Protein 1H1O (pdb70)

Nearest PDB structures (foldseek):
  1h1o-assembly1_A  TM=1.006E+00  e=1.250E-35  Acidithiobacillus ferrooxidans
  1h1o-assembly2_B  TM=9.946E-01  e=4.362E-30  Acidithiobacillus ferrooxidans
  8u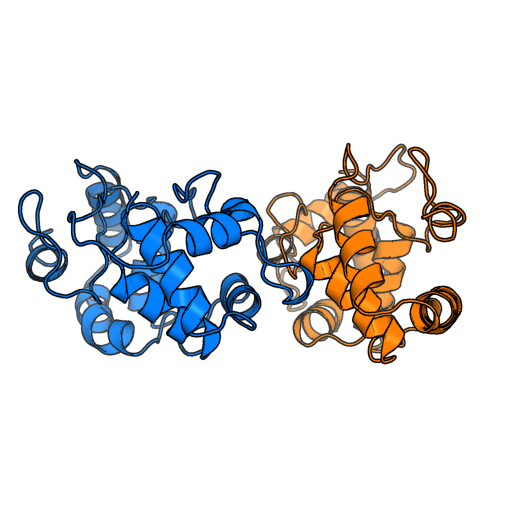f3-assembly2_B  TM=8.847E-01  e=2.825E-13  Neisseria gonorrhoeae F62
  5lo9-assembly1_B  TM=8.797E-01  e=3.489E-11  Marichromatium purpuratum 984
  5lo9-assembly1_A  TM=8.827E-01  e=5.648E-11  Marichromatium purpuratum 984

Sequence (342 aa):
VSSDCMVCHGMTGRDTLYPIVPRLAGQHKSYMEAQLKAYKDHSRADQNGEIYMWPVAQALDSAKITALADYFNAQKPPMQSSGIKHAGAKEGKAIFNQGVTNEQIPACMECHGSDGQGAGPFPRLAGQRYGYIIQQLTYFHNGTRVNTLMNQIAKNITVAQMKDVAAYLSSLSSDCMVCHGMTGDTLYPIVPRLAGQHKSYMEAQLKAYKDHSRADQNGEIYMWPVAQALDSAKITALADYFNAQKPPMQSSGIKHAGAKEGKAIFNQGVTNEQIPACMECHGSDGQGAGPFPRLAGQRYGYIIQQLTYFHNGTRVNTLMNQIAKNITVAQMKDVAAYLSSL

Radius of gyration: 21.59 Å; Cα contacts (8 Å, |Δi|>4): 660; chains: 2; bounding box: 52×45×60 Å

InterPro domains:
  IPR009056 Cytochrome c-like domain [PF00034] (62-129)
  IPR009056 Cytochrome c-like domain [PF00034] (147-230)
  IPR009056 Cytochrome c-like domain [PS51007] (44-134)
  IPR009056 Cytochrome c-like domain [PS51007] (145-230)
  IPR024167 Cytochrome c4-like [PIRSF000005] (28-230)
  IPR036909 Cytochrome c-like domain superfamily [G3DSA:1.10.760.10] (48-133)
  IPR036909 Cytochrome c-like domain superfamily [G3DSA:1.10.760.10] (147-230)
  IPR036909 Cytochrome c-like domain superfamily [SSF46626] (61-137)
  IPR036909 Cytochrome c-like domain superfamily [SSF46626] (144-230)
  IPR050597 Cytochrome c Oxidase Subunit [PTHR33751] (59-230)

Solvent-accessible surface area: 16557 Å² total; per-residue (Å²): 147,30,88,85,17,24,93,45,33,1,100,99,74,100,53,9,81,107,69,54,14,23,22,26,12,11,6,42,100,48,26,10,48,50,25,20,95,17,20,70,98,80,67,11,45,1,118,23,2,82,95,118,28,44,83,49,0,110,88,18,74,77,58,99,2,64,49,22,0,72,96,5,32,62,26,144,75,38,4,107,39,64,55,105,196,55,94,21,40,178,100,0,108,44,12,0,47,122,9,39,13,85,65,52,2,9,11,28,63,80,43,19,18,76,60,0,74,6,56,27,90,73,21,44,36,4,0,6,24,49,18,22,8,31,46,11,18,47,13,15,83,91,34,67,20,107,58,59,49,35,37,40,34,0,111,56,12,67,95,65,22,4,95,25,8,0,1,13,1,7,60,59,68,79,112,17,23,89,45,29,4,118,130,59,53,8,110,142,51,58,18,21,24,35,17,11,8,18,23,4,26,8,1,28,25,18,68,17,19,79,95,83,71,15,46,1,124,26,1,87,93,121,32,42,79,54,0,123,79,22,77,75,72,92,0,26,60,16,0,57,96,4,36,63,38,160,86,42,3,101,24,88,46,136,160,36,94,15,38,165,86,0,110,31,18,0,45,126,6,16,126,117,53,140,8,56,10,25,61,100,34,20,19,74,55,0,64,8,15,2,42,13,20,36,34,0,0,5,28,34,19,26,7,28,46,12,19,46,12,14,81,82,34,69,19,103,56,110,63,34,39,124,48,0,114,60,8,55,96,58,32,9,88,28,4,0,0,25,2,4,56,56

Structure (mmCIF, N/CA/C/O backbone):
data_1H1O
#
_entry.id   1H1O
#
_cell.length_a   100.049
_cell.length_b   100.049
_cell.length_c   149.668
_cell.angle_alpha   90.00
_cell.angle_beta   90.00
_cell.angle_gamma   120.00
#
_symmetry.space_group_name_H-M   'P 64 2 2'
#
loop_
_entity.id
_entity.type
_entity.pdbx_description
1 polymer 'CYTOCHROME C-552'
2 non-polymer 'PROTOPORPHYRIN IX CONTAINING FE'
3 non-polymer 'SULFATE ION'
4 non-polymer 'ZINC ION'
5 non-polymer GLYCEROL
6 water water
#
loop_
_atom_site.group_PDB
_atom_site.id
_atom_site.type_symbol
_atom_site.label_atom_id
_atom_site.label_alt_id
_atom_site.label_comp_id
_atom_site.label_asym_id
_atom_site.label_entity_id
_atom_site.label_seq_id
_atom_site.pdbx_PDB_ins_code
_atom_site.Cartn_x
_atom_site.Cartn_y
_atom_site.Cartn_z
_atom_site.occupancy
_atom_site.B_iso_or_equiv
_atom_site.auth_seq_id
_atom_site.auth_comp_id
_atom_site.auth_asym_id
_atom_site.auth_atom_id
_atom_site.pdbx_PDB_model_num
ATOM 1 N N . VAL A 1 12 ? 12.911 43.263 -40.026 1.00 73.41 12 VAL A N 1
ATOM 2 C CA . VAL A 1 12 ? 11.439 43.501 -39.961 1.00 73.37 12 VAL A CA 1
ATOM 3 C C . VAL A 1 12 ? 10.883 43.274 -38.556 1.00 72.82 12 VAL A C 1
ATOM 4 O O . VAL A 1 12 ? 10.255 42.251 -38.290 1.00 73.30 12 VAL A O 1
ATOM 8 N N . SER A 1 13 ? 11.110 44.233 -37.663 1.00 71.84 13 SER A N 1
ATOM 9 C CA . SER A 1 13 ? 10.626 44.129 -36.291 1.00 70.73 13 SER A CA 1
ATOM 10 C C . SER A 1 13 ? 9.118 43.909 -36.283 1.00 69.66 13 SER A C 1
ATOM 11 O O . SER A 1 13 ? 8.556 43.484 -35.276 1.00 69.38 13 SER A O 1
ATOM 14 N N . SER A 1 14 ? 8.458 44.211 -37.398 1.00 68.91 14 SER A N 1
ATOM 15 C CA . SER A 1 14 ? 7.015 44.012 -37.486 1.00 67.36 14 SER A CA 1
ATOM 16 C C . SER A 1 14 ? 6.724 42.539 -37.755 1.00 65.26 14 SER A C 1
ATOM 17 O O . SER A 1 14 ? 5.721 42.164 -38.364 1.00 65.67 14 SER A O 1
ATOM 20 N N . ASP A 1 15 ? 7.667 41.723 -37.302 1.00 63.21 15 ASP A N 1
ATOM 21 C CA . ASP A 1 15 ? 7.601 40.273 -37.358 1.00 60.31 15 ASP A CA 1
ATOM 22 C C . ASP A 1 15 ? 7.477 39.967 -35.864 1.00 56.96 15 ASP A C 1
ATOM 23 O O . ASP A 1 15 ? 7.256 38.829 -35.461 1.00 56.55 15 ASP A O 1
ATOM 28 N N . CYS A 1 16 ? 7.617 41.020 -35.059 1.00 52.83 16 CYS A N 1
ATOM 29 C CA . CYS A 1 16 ? 7.564 40.922 -33.602 1.00 51.20 16 CYS A CA 1
ATOM 30 C C . CYS A 1 16 ? 6.520 41.787 -32.948 1.00 49.50 16 CYS A C 1
ATOM 31 O O . CYS A 1 16 ? 5.777 41.347 -32.071 1.00 48.97 16 CYS A O 1
ATOM 34 N N . MET A 1 17 ? 6.520 43.048 -33.357 1.00 49.81 17 MET A N 1
ATOM 35 C CA . MET A 1 17 ? 5.650 44.039 -32.775 1.00 50.32 17 MET A CA 1
ATOM 36 C C . MET A 1 17 ? 4.170 43.773 -32.868 1.00 48.35 17 MET A C 1
ATOM 37 O O . MET A 1 17 ? 3.394 44.375 -32.135 1.00 48.00 17 MET A O 1
ATOM 42 N N . VAL A 1 18 ? 3.757 42.869 -33.745 1.00 48.61 18 VAL A N 1
ATOM 43 C CA . VAL A 1 18 ? 2.335 42.567 -33.805 1.00 47.29 18 VAL A CA 1
ATOM 44 C C . VAL A 1 18 ? 1.970 42.098 -32.400 1.00 46.78 18 VAL A C 1
ATOM 45 O O . VAL A 1 18 ? 0.984 42.535 -31.813 1.00 47.07 18 VAL A O 1
ATOM 49 N N . CYS A 1 19 ? 2.800 41.226 -31.847 1.00 46.35 19 CYS A N 1
ATOM 50 C CA . CYS A 1 19 ? 2.541 40.703 -30.512 1.00 45.67 19 CYS A CA 1
ATOM 51 C C . CYS A 1 19 ? 3.202 41.441 -29.372 1.00 44.63 19 CYS A C 1
ATOM 52 O O . CYS A 1 19 ? 2.552 41.705 -28.359 1.00 44.03 19 CYS A O 1
ATOM 55 N N . HIS A 1 20 ? 4.487 41.758 -29.531 1.00 44.06 20 HIS A N 1
ATOM 56 C CA . HIS A 1 20 ? 5.242 42.441 -28.481 1.00 45.07 20 HIS A CA 1
ATOM 57 C C . HIS A 1 20 ? 4.928 43.911 -28.371 1.00 47.66 20 HIS A C 1
ATOM 58 O O . HIS A 1 20 ? 5.559 44.646 -27.607 1.00 46.66 20 HIS A O 1
ATOM 65 N N . GLY A 1 21 ? 3.937 44.344 -29.133 1.00 49.78 21 GLY A N 1
ATOM 66 C CA . GLY A 1 21 ? 3.551 45.727 -29.058 1.00 53.10 21 GLY A CA 1
ATOM 67 C C . GLY A 1 21 ? 4.586 46.645 -29.647 1.00 56.33 21 GLY A C 1
ATOM 68 O O . GLY A 1 21 ? 5.605 46.218 -30.192 1.00 54.81 21 GLY A O 1
ATOM 69 N N . MET A 1 22 ? 4.316 47.929 -29.494 1.00 60.02 22 MET A N 1
ATOM 70 C CA . MET A 1 22 ? 5.156 48.965 -30.043 1.00 62.65 22 MET A CA 1
ATOM 71 C C . MET A 1 22 ? 5.201 50.125 -29.063 1.00 62.71 22 MET A C 1
ATOM 72 O O . MET A 1 22 ? 4.379 50.205 -28.155 1.00 62.07 22 MET A O 1
ATOM 77 N N . THR A 1 23 ? 6.168 51.014 -29.252 1.00 63.48 23 THR A N 1
ATOM 78 C CA . THR A 1 23 ? 6.342 52.173 -28.385 1.00 63.97 23 THR A CA 1
ATOM 79 C C . THR A 1 23 ? 5.066 52.679 -27.708 1.00 63.50 23 THR A C 1
ATOM 80 O O . THR A 1 23 ? 5.090 53.013 -26.523 1.00 64.46 23 THR A O 1
ATOM 84 N N . GLY A 1 24 ? 3.961 52.734 -28.447 1.00 62.01 24 GLY A N 1
ATOM 85 C CA . GLY A 1 24 ? 2.713 53.209 -27.867 1.00 60.73 24 GLY A CA 1
ATOM 86 C C . GLY A 1 24 ? 1.708 52.124 -27.503 1.00 60.20 24 GLY A C 1
ATOM 87 O O . GLY A 1 24 ? 0.691 52.393 -26.863 1.00 59.89 24 GLY A O 1
ATOM 88 N N . ARG A 1 25 ? 1.980 50.889 -27.905 1.00 59.38 25 ARG A N 1
ATOM 89 C CA . ARG A 1 25 ? 1.070 49.791 -27.599 1.00 58.72 25 ARG A CA 1
ATOM 90 C C . ARG A 1 25 ? 1.766 48.653 -26.848 1.00 55.89 25 ARG A C 1
ATOM 91 O O . ARG A 1 25 ? 2.809 48.163 -27.270 1.00 55.79 25 ARG A O 1
ATOM 99 N N . ASP A 1 26 ? 1.174 48.237 -25.733 1.00 53.30 26 ASP A N 1
ATOM 100 C CA . ASP A 1 26 ? 1.720 47.159 -24.913 1.00 48.34 26 ASP A CA 1
ATOM 101 C C . ASP A 1 26 ? 1.770 45.882 -25.768 1.00 46.84 26 ASP A C 1
ATOM 102 O O . ASP A 1 26 ? 1.527 45.931 -26.977 1.00 47.16 26 ASP A O 1
ATOM 107 N N . THR A 1 27 ? 2.086 44.746 -25.154 1.00 43.02 27 THR A N 1
ATOM 108 C CA . THR A 1 27 ? 2.138 43.481 -25.889 1.00 39.33 27 THR A CA 1
ATOM 109 C C . THR A 1 27 ? 0.688 43.041 -26.070 1.00 39.94 27 THR A C 1
ATOM 110 O O . THR A 1 27 ? -0.179 43.500 -25.342 1.00 40.01 27 THR A O 1
ATOM 114 N N . LEU A 1 28 ? 0.429 42.143 -27.016 1.00 42.17 28 LEU A N 1
ATOM 115 C CA . LEU A 1 28 ? -0.937 41.685 -27.286 1.00 42.22 28 LEU A CA 1
ATOM 116 C C . LEU A 1 28 ? -1.675 41.084 -26.112 1.00 42.16 28 LEU A C 1
ATOM 117 O O . LEU A 1 28 ? -2.880 41.262 -26.002 1.00 42.24 28 LEU A O 1
ATOM 122 N N . TYR A 1 29 ? -0.962 40.361 -25.251 1.00 41.53 29 TYR A N 1
ATOM 123 C CA . TYR A 1 29 ? -1.569 39.736 -24.077 1.00 40.89 29 TYR A CA 1
ATOM 124 C C . TYR A 1 29 ? -0.598 39.668 -22.892 1.00 38.07 29 TYR A C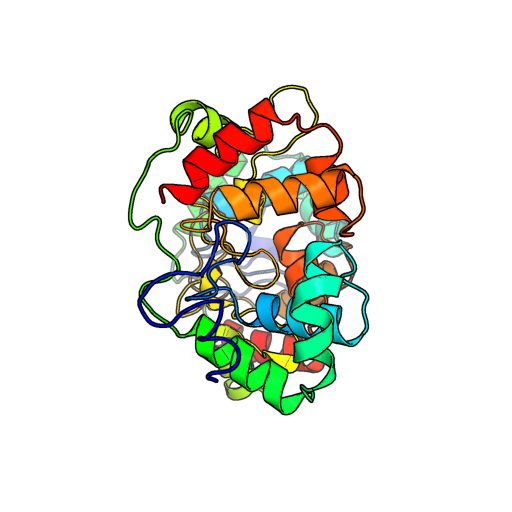 1
ATOM 125 O O . TYR A 1 29 ? 0.609 39.723 -23.062 1.00 36.64 29 TYR A O 1
ATOM 134 N N . PRO A 1 30 ? -1.125 39.552 -21.668 1.00 37.61 30 PRO A N 1
ATOM 135 C CA . PRO A 1 30 ? -0.263 39.471 -20.479 1.00 39.19 30 PRO A CA 1
ATOM 136 C C . PRO A 1 30 ? 0.874 38.435 -20.619 1.00 39.69 30 PRO A C 1
ATOM 137 O O . PRO A 1 30 ? 1.971 38.630 -20.079 1.00 40.35 30 PRO A O 1
ATOM 141 N N . ILE A 1 31 ? 0.624 37.356 -21.358 1.00 37.71 31 ILE A N 1
ATOM 142 C CA . ILE A 1 31 ? 1.632 36.315 -21.544 1.00 37.21 31 ILE A CA 1
ATOM 143 C C . ILE A 1 31 ? 2.708 36.650 -22.566 1.00 35.96 31 ILE A C 1
ATOM 144 O O . ILE A 1 31 ? 3.637 35.873 -22.756 1.00 35.43 31 ILE A O 1
ATOM 149 N N . VAL A 1 32 ? 2.568 37.775 -23.256 1.00 35.55 32 VAL A N 1
ATOM 150 C CA . VAL A 1 32 ? 3.589 38.179 -24.216 1.00 35.35 32 VAL A CA 1
ATOM 151 C C . VAL A 1 32 ? 4.403 39.193 -23.446 1.00 34.62 32 VAL A C 1
ATOM 152 O O . VAL A 1 32 ? 3.914 40.253 -23.079 1.00 32.63 32 VAL A O 1
ATOM 156 N N . PRO A 1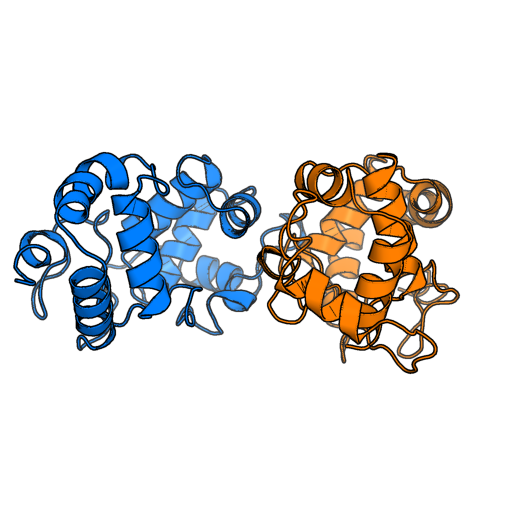 33 ? 5.666 38.872 -23.182 1.00 34.74 33 PRO A N 1
ATOM 157 C CA . PRO A 1 33 ? 6.517 39.787 -22.429 1.00 35.17 33 PRO A CA 1
ATOM 158 C C . PRO A 1 33 ? 6.943 40.998 -23.207 1.00 36.20 33 PRO A C 1
ATOM 159 O O . PRO A 1 33 ? 7.076 40.960 -24.440 1.00 38.19 33 PRO A O 1
ATOM 163 N N . ARG A 1 34 ? 7.145 42.080 -22.469 1.00 37.11 34 ARG A N 1
ATOM 164 C CA . ARG A 1 34 ? 7.633 43.311 -23.048 1.00 36.13 34 ARG A CA 1
ATOM 165 C C . ARG A 1 34 ? 9.099 42.994 -23.309 1.00 36.75 34 ARG A C 1
ATOM 166 O O . ARG A 1 34 ? 9.701 42.195 -22.593 1.00 36.19 34 ARG A O 1
ATOM 174 N N . LEU A 1 35 ? 9.669 43.602 -24.337 1.00 37.72 35 LEU A N 1
ATOM 175 C CA . LEU A 1 35 ? 11.054 43.341 -24.695 1.00 38.06 35 LEU A CA 1
ATOM 176 C C . LEU A 1 35 ? 11.954 44.550 -24.559 1.00 37.47 35 LEU A C 1
ATOM 177 O O . LEU A 1 35 ? 13.177 44.407 -24.483 1.00 37.38 35 LEU A O 1
ATOM 182 N N . ALA A 1 36 ? 11.346 45.733 -24.556 1.00 38.19 36 ALA A N 1
ATOM 183 C CA . ALA A 1 36 ? 12.080 46.986 -24.444 1.00 39.42 36 ALA A CA 1
ATOM 184 C C . ALA A 1 36 ? 13.085 47.006 -23.279 1.00 40.01 36 ALA A C 1
ATOM 185 O O . ALA A 1 36 ? 12.729 46.771 -22.121 1.00 39.71 36 ALA A O 1
ATOM 187 N N . GLY A 1 37 ? 14.343 47.277 -23.598 1.00 40.77 37 GLY A N 1
ATOM 188 C CA . GLY A 1 37 ? 15.350 47.357 -22.559 1.00 42.41 37 GLY A CA 1
ATOM 189 C C . GLY A 1 37 ? 15.853 46.046 -21.995 1.00 43.26 37 GLY A C 1
ATOM 190 O O . GLY A 1 37 ? 16.703 46.049 -21.104 1.00 45.12 37 GLY A O 1
ATOM 191 N N . GLN A 1 38 ? 15.339 44.922 -22.488 1.00 42.52 38 GLN A N 1
ATOM 192 C CA . GLN A 1 38 ? 15.801 43.632 -21.995 1.00 41.36 38 GLN A CA 1
ATOM 193 C C . GLN A 1 38 ? 17.259 43.552 -22.447 1.00 42.84 38 GLN A C 1
ATOM 194 O O . GLN A 1 38 ? 17.613 44.074 -23.507 1.00 42.56 38 GLN A O 1
ATOM 200 N N . HIS A 1 39 ? 18.107 42.915 -21.652 1.00 41.81 39 HIS A N 1
ATOM 201 C CA . HIS A 1 39 ? 19.520 42.827 -22.000 1.00 42.74 39 HIS A CA 1
ATOM 202 C C . HIS A 1 39 ? 19.773 41.992 -23.248 1.00 42.78 39 HIS A C 1
ATOM 203 O O . HIS A 1 39 ? 19.130 40.963 -23.473 1.00 41.73 39 HIS A O 1
ATOM 210 N N . LYS A 1 40 ? 20.710 42.466 -24.063 1.00 42.84 40 LYS A N 1
ATOM 211 C CA . LYS A 1 40 ? 21.066 41.821 -25.317 1.00 43.37 40 LYS A CA 1
ATOM 212 C C . LYS A 1 40 ? 21.317 40.326 -25.175 1.00 43.02 40 LYS A C 1
ATOM 213 O O . LYS A 1 40 ? 20.647 39.509 -25.802 1.00 43.48 40 LYS A O 1
ATOM 219 N N . SER A 1 41 ? 22.290 39.970 -24.349 1.00 42.72 41 SER A N 1
ATOM 220 C CA . SER A 1 41 ? 22.623 38.571 -24.146 1.00 41.64 41 SER A CA 1
ATOM 221 C C . SER A 1 41 ? 21.400 37.761 -23.758 1.00 38.66 41 SER A C 1
ATOM 222 O O . SER A 1 41 ? 21.263 36.615 -24.163 1.00 39.66 41 SER A O 1
ATOM 225 N N . TYR A 1 42 ? 20.514 38.339 -22.964 1.00 36.50 42 TYR A N 1
ATOM 226 C CA . TYR A 1 42 ? 19.338 37.586 -22.575 1.00 37.00 42 TYR A CA 1
ATOM 227 C C . TYR A 1 42 ? 18.428 37.346 -23.784 1.00 37.09 42 TYR A C 1
ATOM 228 O O . TYR A 1 42 ? 18.047 36.202 -24.076 1.00 34.83 42 TYR A O 1
ATOM 237 N N . MET A 1 43 ? 18.083 38.434 -24.470 1.00 38.99 43 MET A N 1
ATOM 238 C CA . MET A 1 43 ? 17.220 38.371 -25.648 1.00 40.70 43 MET A CA 1
ATOM 239 C C . MET A 1 43 ? 17.789 37.328 -26.577 1.00 41.54 43 MET A C 1
ATOM 240 O O . MET A 1 43 ? 17.092 36.425 -27.051 1.00 41.02 43 MET A O 1
ATOM 245 N N . GLU A 1 44 ? 19.082 37.468 -26.826 1.00 42.07 44 GLU A N 1
ATOM 246 C CA . GLU A 1 44 ? 19.802 36.586 -27.718 1.00 42.82 44 GLU A CA 1
ATOM 247 C C . GLU A 1 44 ? 19.677 35.146 -27.270 1.00 42.82 44 GLU A C 1
ATOM 248 O O . GLU A 1 44 ? 19.398 34.263 -28.081 1.00 40.43 44 GLU A O 1
ATOM 254 N N . ALA A 1 45 ? 19.891 34.904 -25.975 1.00 42.49 45 ALA A N 1
ATOM 255 C CA . ALA A 1 45 ? 19.798 33.544 -25.452 1.00 40.52 45 ALA A CA 1
ATOM 256 C C . ALA A 1 45 ? 18.399 32.981 -25.682 1.00 39.12 45 ALA A C 1
ATOM 257 O O . ALA A 1 45 ? 18.253 31.850 -26.142 1.00 39.60 45 ALA A O 1
ATOM 259 N N . GLN A 1 46 ? 17.371 33.769 -25.375 1.00 37.38 46 GLN A N 1
ATOM 260 C CA . GLN A 1 46 ? 16.005 33.296 -25.562 1.00 37.55 46 GLN A CA 1
ATOM 261 C C . GLN A 1 46 ? 15.713 32.965 -27.015 1.00 36.84 46 GLN A C 1
ATOM 262 O O . GLN A 1 46 ? 15.269 31.867 -27.330 1.00 36.39 46 GLN A O 1
ATOM 268 N N . LEU A 1 47 ? 15.980 33.906 -27.909 1.00 38.97 47 LEU A N 1
ATOM 269 C CA . LEU A 1 47 ? 15.736 33.667 -29.324 1.00 39.46 47 LEU A CA 1
ATOM 270 C C . LEU A 1 47 ? 16.441 32.417 -29.832 1.00 41.54 47 LEU A C 1
ATOM 271 O O . LEU A 1 47 ? 15.878 31.671 -30.634 1.00 41.83 47 LEU A O 1
ATOM 276 N N . LYS A 1 48 ? 17.662 32.175 -29.367 1.00 42.63 48 LYS A N 1
ATOM 277 C CA . LYS A 1 48 ? 18.388 30.987 -29.796 1.00 44.48 48 LYS A CA 1
ATOM 278 C C . LYS A 1 48 ? 17.757 29.744 -29.171 1.00 43.00 48 LYS A C 1
ATOM 279 O O . LYS A 1 48 ? 17.697 28.687 -29.793 1.00 42.92 48 LYS A O 1
ATOM 285 N N . ALA A 1 49 ? 17.279 29.884 -27.941 1.00 41.49 49 ALA A N 1
ATOM 286 C CA . ALA A 1 49 ? 16.641 28.776 -27.238 1.00 42.77 49 ALA A CA 1
ATOM 287 C C . ALA A 1 49 ? 15.356 28.376 -27.955 1.00 41.25 49 ALA A C 1
ATOM 288 O O . ALA A 1 49 ? 15.048 27.192 -28.089 1.00 41.39 49 ALA A O 1
ATOM 290 N N . TYR A 1 50 ? 14.602 29.375 -28.393 1.00 40.39 50 TYR A N 1
ATOM 291 C CA . TYR A 1 50 ? 13.362 29.120 -29.109 1.00 39.98 50 TYR A CA 1
ATOM 292 C C . TYR A 1 50 ? 13.699 28.451 -30.4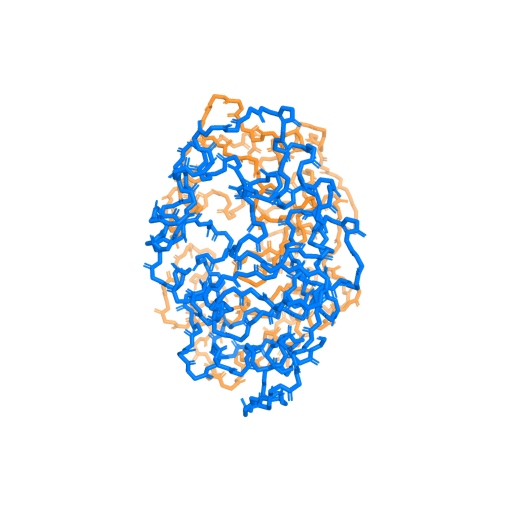26 1.00 41.48 50 TYR A C 1
ATOM 293 O O . TYR A 1 50 ? 13.054 27.485 -30.835 1.00 42.30 50 TYR A O 1
ATOM 302 N N . LYS A 1 51 ? 14.726 28.975 -31.083 1.00 43.12 51 LYS A N 1
ATOM 303 C CA . LYS A 1 51 ? 15.148 28.439 -32.361 1.00 45.20 51 LYS A CA 1
ATOM 304 C C . LYS A 1 51 ? 15.535 26.976 -32.239 1.00 46.42 51 LYS A C 1
ATOM 305 O O . LYS A 1 51 ? 15.044 26.151 -33.006 1.00 48.54 51 LYS A O 1
ATOM 311 N N . ASP A 1 52 ? 16.386 26.634 -31.272 1.00 46.28 52 ASP A N 1
ATOM 312 C CA . ASP A 1 52 ? 16.786 25.236 -31.122 1.00 47.62 52 ASP A CA 1
ATOM 313 C C . ASP A 1 52 ? 15.850 24.474 -30.190 1.00 47.16 52 ASP A C 1
ATOM 314 O O . ASP A 1 52 ? 16.164 23.373 -29.732 1.00 46.32 52 ASP A O 1
ATOM 319 N N . HIS A 1 53 ? 14.692 25.071 -29.926 1.00 46.95 53 HIS A N 1
ATOM 320 C CA . HIS A 1 53 ? 13.673 24.474 -29.074 1.00 47.04 53 HIS A CA 1
ATOM 321 C C . HIS A 1 53 ? 14.118 24.137 -27.657 1.00 47.28 53 HIS A C 1
ATOM 322 O O . HIS A 1 53 ? 13.410 23.412 -26.956 1.00 47.76 53 HIS A O 1
ATOM 3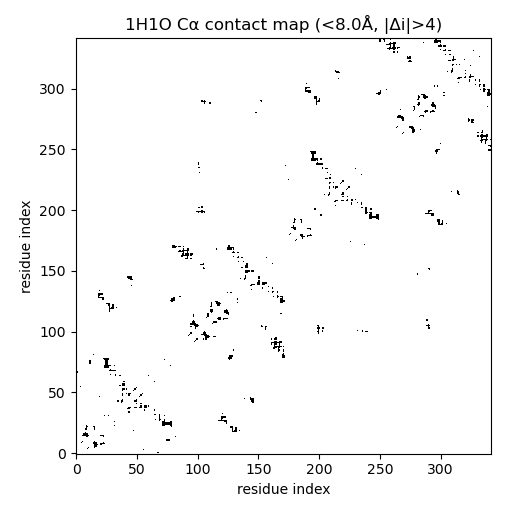29 N N . SER A 1 54 ? 15.275 24.641 -27.226 1.00 45.24 54 SER A N 1
ATOM 330 C CA . SER A 1 54 ? 15.716 24.352 -25.864 1.00 44.03 54 SER A CA 1
ATOM 331 C C . SER A 1 54 ? 14.715 24.962 -24.871 1.00 41.82 54 SER A C 1
ATOM 332 O O . SER A 1 54 ? 14.478 24.394 -23.803 1.00 43.38 54 SER A O 1
ATOM 335 N N . ARG A 1 55 ? 14.132 26.115 -25.197 1.00 40.01 55 ARG A N 1
ATOM 336 C CA . ARG A 1 55 ? 13.112 26.658 -24.300 1.00 38.48 55 ARG A CA 1
ATOM 337 C C . ARG A 1 55 ? 11.832 26.091 -24.876 1.00 37.61 55 ARG A C 1
ATOM 338 O O . ARG A 1 55 ? 11.363 26.531 -25.924 1.00 36.95 55 ARG A O 1
ATOM 346 N N . ALA A 1 56 ? 11.266 25.116 -24.186 1.00 38.00 56 ALA A N 1
ATOM 347 C CA . ALA A 1 56 ? 10.080 24.454 -24.679 1.00 37.09 56 ALA A CA 1
ATOM 348 C C . ALA A 1 56 ? 8.824 24.637 -23.852 1.00 37.04 56 ALA A C 1
ATOM 349 O O . ALA A 1 56 ? 7.943 23.783 -23.888 1.00 35.70 56 ALA A O 1
ATOM 351 N N . ASP A 1 57 ? 8.721 25.714 -23.083 1.00 36.04 57 ASP A N 1
ATOM 352 C CA . ASP A 1 57 ? 7.487 25.893 -22.331 1.00 35.35 57 ASP A CA 1
ATOM 353 C C . ASP A 1 57 ? 6.381 26.132 -23.366 1.00 35.26 57 ASP A C 1
ATOM 354 O O . ASP A 1 57 ? 6.640 26.630 -24.455 1.00 34.11 57 ASP A O 1
ATOM 359 N N . GLN A 1 58 ? 5.157 25.767 -23.015 1.00 35.91 58 GLN A N 1
ATOM 360 C CA . GLN A 1 58 ? 4.005 25.898 -23.904 1.00 36.64 58 GLN A CA 1
ATOM 361 C C . GLN A 1 58 ? 3.898 27.147 -24.774 1.00 36.03 58 GLN A C 1
ATOM 362 O O . GLN A 1 58 ? 3.878 27.032 -25.992 1.00 34.70 58 GLN A O 1
ATOM 368 N N . ASN A 1 59 ? 3.812 28.330 -24.166 1.00 35.27 59 ASN A N 1
ATOM 369 C CA . ASN A 1 59 ? 3.690 29.553 -24.954 1.00 36.66 59 ASN A CA 1
ATOM 370 C C . ASN A 1 59 ? 4.866 29.757 -25.884 1.00 37.28 59 ASN A C 1
ATOM 371 O O . ASN A 1 59 ? 4.722 30.331 -26.978 1.00 37.60 59 ASN A O 1
ATOM 376 N N . GLY A 1 60 ? 6.031 29.281 -25.459 1.00 37.44 60 GLY A N 1
ATOM 377 C CA . GLY A 1 60 ? 7.225 29.424 -26.275 1.00 37.28 60 GLY A CA 1
ATOM 378 C C . GLY A 1 60 ? 7.127 28.571 -27.522 1.00 38.27 60 GLY A C 1
ATOM 379 O O . GLY A 1 60 ? 7.485 29.003 -28.620 1.00 39.21 60 GLY A O 1
ATOM 380 N N . GLU A 1 61 ? 6.637 27.349 -27.354 1.00 37.52 61 GLU A N 1
ATOM 381 C CA . GLU A 1 61 ? 6.499 26.455 -28.486 1.00 39.47 61 GLU A CA 1
ATOM 382 C C . GLU A 1 61 ? 5.489 27.040 -29.469 1.00 37.82 61 GLU A C 1
ATOM 383 O O . GLU A 1 61 ? 5.768 27.181 -30.664 1.00 38.11 61 GLU A O 1
ATOM 389 N N . ILE A 1 62 ? 4.334 27.424 -28.936 1.00 37.13 62 ILE A N 1
ATOM 390 C CA . ILE A 1 62 ? 3.245 27.962 -29.745 1.00 38.17 62 ILE A CA 1
ATOM 391 C C . ILE A 1 62 ? 3.491 29.300 -30.423 1.00 38.15 62 ILE A C 1
ATOM 392 O O . ILE A 1 62 ? 3.250 29.432 -31.617 1.00 37.60 62 ILE A O 1
ATOM 397 N N . TYR A 1 63 ? 3.968 30.290 -29.669 1.00 37.49 63 TYR A N 1
ATOM 398 C CA . TYR A 1 63 ? 4.172 31.617 -30.232 1.00 37.85 63 TYR A CA 1
ATOM 399 C C . TYR A 1 63 ? 5.582 32.058 -30.593 1.00 39.83 63 TYR A C 1
ATOM 400 O O . TYR A 1 63 ? 5.754 33.139 -31.156 1.00 39.27 63 TYR A O 1
ATOM 409 N N . MET A 1 64 ? 6.594 31.257 -30.276 1.00 40.65 64 MET A N 1
ATOM 410 C CA . MET A 1 64 ? 7.949 31.669 -30.610 1.00 40.07 64 MET A CA 1
ATOM 411 C C . MET A 1 64 ? 8.749 30.698 -31.455 1.00 40.23 64 MET A C 1
ATOM 412 O O . MET A 1 64 ? 9.644 31.125 -32.192 1.00 41.86 64 MET A O 1
ATOM 417 N N . TRP A 1 65 ? 8.466 29.405 -31.359 1.00 40.62 65 TRP A N 1
ATOM 418 C CA . TRP A 1 65 ? 9.233 28.465 -32.172 1.00 42.35 65 TRP A CA 1
ATOM 419 C C . TRP A 1 65 ? 9.063 28.816 -33.632 1.00 42.76 65 TRP A C 1
ATOM 420 O O . TRP A 1 65 ? 10.026 28.815 -34.394 1.00 42.90 65 TRP A O 1
ATOM 431 N N . PRO A 1 66 ? 7.828 29.128 -34.040 1.00 43.49 66 PRO A N 1
ATOM 432 C CA . PRO A 1 66 ? 7.588 29.476 -35.438 1.00 45.43 66 PRO A CA 1
ATOM 433 C C . PRO A 1 66 ? 8.439 30.642 -35.910 1.00 45.81 66 PRO A C 1
ATOM 434 O O . PRO A 1 66 ? 9.268 30.495 -36.804 1.00 46.56 66 PRO A O 1
ATOM 438 N N . VAL A 1 67 ? 8.250 31.800 -35.298 1.00 47.25 67 VAL A N 1
ATOM 439 C CA . VAL A 1 67 ? 9.010 32.965 -35.705 1.00 48.20 67 VAL A CA 1
ATOM 440 C C . VAL A 1 67 ? 10.521 32.809 -35.514 1.00 48.12 67 VAL A C 1
ATOM 441 O O . VAL A 1 67 ? 11.302 33.342 -36.304 1.00 47.16 67 VAL A O 1
ATOM 445 N N . ALA A 1 68 ? 10.935 32.072 -34.484 1.00 48.07 68 ALA A N 1
ATOM 446 C CA . ALA A 1 68 ? 12.362 31.888 -34.222 1.00 48.56 68 ALA A CA 1
ATOM 447 C C . ALA A 1 68 ? 13.000 31.050 -35.314 1.00 49.74 68 ALA A C 1
ATOM 448 O O . ALA A 1 68 ? 14.132 31.297 -35.724 1.00 49.12 68 ALA A O 1
ATOM 450 N N . GLN A 1 69 ? 12.251 30.060 -35.782 1.00 52.15 69 GLN A N 1
ATOM 451 C CA . GLN A 1 69 ? 12.708 29.156 -36.823 1.00 54.87 69 GLN A CA 1
ATOM 452 C C . GLN A 1 69 ? 13.194 29.893 -38.062 1.00 55.46 69 GLN A C 1
ATOM 453 O O . GLN A 1 69 ? 13.975 29.361 -38.844 1.00 55.92 69 GLN A O 1
ATOM 459 N N . ALA A 1 70 ? 12.733 31.122 -38.240 1.00 56.00 70 ALA A N 1
ATOM 460 C CA . ALA A 1 70 ? 13.125 31.898 -39.406 1.00 56.62 70 ALA A CA 1
ATOM 461 C C . ALA A 1 70 ? 14.165 32.945 -39.061 1.00 57.10 70 ALA A C 1
ATOM 462 O O . ALA A 1 70 ? 14.305 33.938 -39.767 1.00 57.28 70 ALA A O 1
ATOM 464 N N . LEU A 1 71 ? 14.893 32.731 -37.974 1.00 57.60 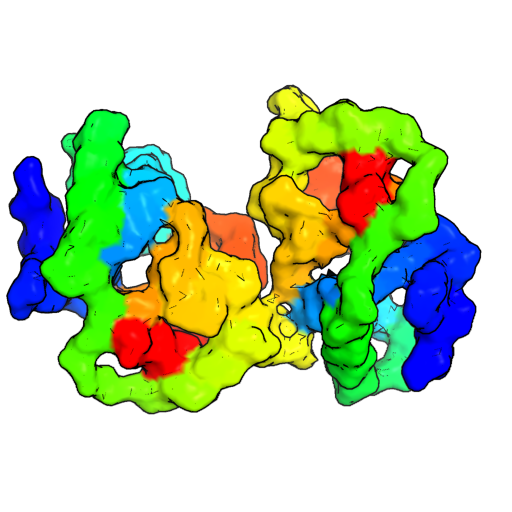71 LEU A N 1
ATOM 465 C CA . LEU A 1 71 ? 15.909 33.685 -37.564 1.00 58.36 71 LEU A CA 1
ATOM 466 C C . LEU A 1 71 ? 17.294 33.073 -37.618 1.00 59.48 71 LEU A C 1
ATOM 467 O O . LEU A 1 71 ? 17.485 31.918 -37.246 1.00 59.02 71 LEU A O 1
ATOM 472 N N . ASP A 1 72 ? 18.256 33.857 -38.091 1.00 60.63 72 ASP A N 1
ATOM 473 C CA . ASP A 1 72 ? 19.642 33.420 -38.176 1.00 61.72 72 ASP A CA 1
ATOM 474 C C . ASP A 1 72 ? 20.416 34.151 -37.081 1.00 61.23 72 ASP A C 1
ATOM 475 O O . ASP A 1 72 ? 19.888 35.079 -36.454 1.00 61.00 72 ASP A O 1
ATOM 480 N N . SER A 1 73 ? 21.658 33.736 -36.846 1.00 60.51 73 SER A N 1
ATOM 481 C CA . SER A 1 73 ? 22.484 34.362 -35.814 1.00 59.70 73 SER A CA 1
ATOM 482 C C . SER A 1 73 ? 22.494 35.883 -35.942 1.00 58.55 73 SER A C 1
ATOM 483 O O . SER A 1 73 ? 22.359 36.606 -34.953 1.00 57.09 73 SER A O 1
ATOM 486 N N . ALA A 1 74 ? 22.635 36.359 -37.175 1.00 57.99 74 ALA A N 1
ATOM 487 C CA . ALA A 1 74 ? 22.679 37.788 -37.445 1.00 57.59 74 ALA A CA 1
ATOM 488 C C . ALA A 1 74 ? 21.424 38.537 -37.020 1.00 57.05 74 ALA A C 1
ATOM 489 O O . ALA A 1 74 ? 21.510 39.605 -36.410 1.00 55.91 74 ALA A O 1
ATOM 491 N N . LYS A 1 75 ? 20.258 37.993 -37.356 1.00 57.58 75 LYS A N 1
ATOM 492 C CA . LYS A 1 75 ? 19.004 38.643 -36.990 1.00 56.87 75 LYS A CA 1
ATOM 493 C C . LYS A 1 75 ? 18.782 38.556 -35.497 1.00 54.34 75 LYS A C 1
ATOM 494 O O . LYS A 1 75 ? 18.385 39.536 -34.864 1.00 53.38 75 LYS A O 1
ATOM 500 N N . ILE A 1 76 ? 19.031 37.380 -34.933 1.00 53.33 76 ILE A N 1
ATOM 501 C CA . ILE A 1 76 ? 18.862 37.212 -33.498 1.00 51.68 76 ILE A CA 1
ATOM 502 C C . ILE A 1 76 ? 19.598 38.347 -32.817 1.00 51.02 76 ILE A C 1
ATOM 503 O O . ILE A 1 76 ? 19.026 39.079 -32.019 1.00 50.73 76 ILE A O 1
ATOM 508 N N . THR A 1 77 ? 20.864 38.517 -33.166 1.00 51.06 77 THR A N 1
ATOM 509 C CA . THR A 1 77 ? 21.666 39.582 -32.579 1.00 51.37 77 THR A CA 1
ATOM 510 C C . THR A 1 77 ? 21.120 40.965 -32.917 1.00 50.40 77 THR A C 1
ATOM 511 O O . THR A 1 77 ? 21.086 41.863 -32.072 1.00 49.38 77 THR A O 1
ATOM 515 N N . ALA A 1 78 ? 20.698 41.137 -34.163 1.00 49.37 78 ALA A N 1
ATOM 516 C CA . ALA A 1 78 ? 20.164 42.420 -34.597 1.00 48.38 78 ALA A CA 1
ATOM 517 C C . ALA A 1 78 ? 18.948 42.781 -33.757 1.00 46.21 78 ALA A C 1
ATOM 518 O O . ALA A 1 78 ? 18.829 43.894 -33.242 1.00 46.36 78 ALA A O 1
ATOM 520 N N . LEU A 1 79 ? 18.044 41.822 -33.630 1.00 45.88 79 LEU A N 1
ATOM 521 C CA . LEU A 1 79 ? 16.827 42.017 -32.862 1.00 45.30 79 LEU A CA 1
ATOM 522 C C . LEU A 1 79 ? 17.141 42.253 -31.396 1.00 45.35 79 LEU A C 1
ATOM 523 O O . LEU A 1 79 ? 16.631 43.198 -30.783 1.00 45.28 79 LEU A O 1
ATOM 528 N N . ALA A 1 80 ? 17.982 41.391 -30.836 1.00 45.56 80 ALA A N 1
ATOM 529 C CA . ALA A 1 80 ? 18.363 41.510 -29.435 1.00 46.43 80 ALA A CA 1
ATOM 530 C C . ALA A 1 80 ? 18.801 42.944 -29.182 1.00 47.00 80 ALA A C 1
ATOM 531 O O . ALA A 1 80 ? 18.383 43.583 -28.211 1.00 46.90 80 ALA A O 1
ATOM 533 N N . ASP A 1 81 ? 19.634 43.447 -30.087 1.00 47.77 81 ASP A N 1
ATOM 534 C CA . ASP A 1 81 ? 20.150 44.802 -29.988 1.00 48.52 81 ASP A CA 1
ATOM 535 C C . ASP A 1 81 ? 19.016 45.820 -30.041 1.00 46.56 81 ASP A C 1
ATOM 536 O O . ASP A 1 81 ? 18.923 46.726 -29.205 1.00 43.61 81 ASP A O 1
ATOM 541 N N . TYR A 1 82 ? 18.155 45.655 -31.041 1.00 46.12 82 TYR A N 1
ATOM 542 C CA . TYR A 1 82 ? 17.031 46.556 -31.247 1.00 45.43 82 TYR A CA 1
ATOM 543 C C . TYR A 1 82 ? 16.146 46.754 -30.025 1.00 45.10 82 TYR A C 1
ATOM 544 O O . TYR A 1 82 ? 15.957 47.881 -29.567 1.00 46.59 82 TYR A O 1
ATOM 553 N N . PHE A 1 83 ? 15.586 45.666 -29.505 1.00 43.33 83 PHE A N 1
ATOM 554 C CA . PHE A 1 83 ? 14.708 45.776 -28.350 1.00 42.51 83 PHE A CA 1
ATOM 555 C C . PHE A 1 83 ? 15.440 46.240 -27.101 1.00 42.42 83 PHE A C 1
ATOM 556 O O . PHE A 1 83 ? 14.872 46.962 -26.286 1.00 39.52 83 PHE A O 1
ATOM 564 N N . ASN A 1 84 ? 16.699 45.827 -26.952 1.00 44.36 84 ASN A N 1
ATOM 565 C CA . ASN A 1 84 ? 17.486 46.232 -25.793 1.00 46.44 84 ASN A CA 1
ATOM 566 C C . ASN A 1 84 ? 17.574 47.751 -25.744 1.00 48.55 84 ASN A C 1
ATOM 567 O O . ASN A 1 84 ? 17.550 48.344 -24.668 1.00 49.57 84 ASN A O 1
ATOM 572 N N . ALA A 1 85 ? 17.658 48.372 -26.919 1.00 50.69 85 ALA A N 1
ATOM 573 C CA . ALA A 1 85 ? 17.756 49.825 -27.022 1.00 53.05 85 ALA A CA 1
ATOM 574 C C . ALA A 1 85 ? 16.412 50.542 -26.968 1.00 54.22 85 ALA A C 1
ATOM 575 O O . ALA A 1 85 ? 16.362 51.722 -26.642 1.00 54.85 85 ALA A O 1
ATOM 577 N N . GLN A 1 86 ? 15.329 49.837 -27.285 1.00 57.39 86 GLN A N 1
ATOM 578 C CA . GLN A 1 86 ? 13.994 50.439 -27.273 1.00 59.91 86 GLN A CA 1
ATOM 579 C C . GLN A 1 86 ? 13.742 51.343 -26.089 1.00 61.03 86 GLN A C 1
ATOM 580 O O . GLN A 1 86 ? 14.185 51.066 -24.978 1.00 61.23 86 GLN A O 1
ATOM 586 N N . LYS A 1 87 ? 13.012 52.421 -26.336 1.00 62.76 87 LYS A N 1
ATOM 587 C CA . LYS A 1 87 ? 12.653 53.372 -25.296 1.00 64.55 87 LYS A CA 1
ATOM 588 C C . LYS A 1 87 ? 11.178 53.708 -25.497 1.00 64.78 87 LYS A C 1
ATOM 589 O O . LYS A 1 87 ? 10.723 53.851 -26.629 1.00 65.97 87 LYS A O 1
ATOM 595 N N . PRO A 1 88 ? 10.415 53.834 -24.399 1.00 64.61 88 PRO A N 1
ATOM 596 C CA . PRO A 1 88 ? 10.902 53.671 -23.025 1.00 63.89 88 PRO A CA 1
ATOM 597 C C . PRO A 1 88 ? 11.034 52.189 -22.697 1.00 62.42 88 PRO A C 1
ATOM 598 O O . PRO A 1 88 ? 10.235 51.375 -23.169 1.00 63.04 88 PRO A O 1
ATOM 602 N N . PRO A 1 89 ? 12.055 51.815 -21.902 1.00 59.94 89 PRO A N 1
ATOM 603 C CA . PRO A 1 89 ? 12.235 50.405 -21.534 1.00 57.16 89 PRO A CA 1
ATOM 604 C C . PRO A 1 89 ? 10.935 49.910 -20.908 1.00 54.30 89 PRO A C 1
ATOM 605 O O . PRO A 1 89 ? 10.132 50.719 -20.454 1.00 52.80 89 PRO A O 1
ATOM 609 N N . MET A 1 90 ? 10.724 48.598 -20.890 1.00 51.07 90 MET A N 1
ATOM 610 C CA . MET A 1 90 ? 9.491 48.040 -20.338 1.00 48.37 90 MET A CA 1
ATOM 611 C C . MET A 1 90 ? 9.094 48.706 -19.026 1.00 49.62 90 MET A C 1
ATOM 612 O O . MET A 1 90 ? 9.874 48.753 -18.072 1.00 47.56 90 MET A O 1
ATOM 617 N N . GLN A 1 91 ? 7.867 49.220 -18.996 1.00 50.31 91 GLN A N 1
ATOM 618 C CA . GLN A 1 91 ? 7.351 49.920 -17.831 1.00 51.95 91 GLN A CA 1
ATOM 619 C C . GLN A 1 91 ? 6.002 49.403 -17.397 1.00 51.60 91 GLN A C 1
ATOM 620 O O . GLN A 1 91 ? 5.267 48.810 -18.175 1.00 50.45 91 GLN A O 1
ATOM 626 N N . SER A 1 92 ? 5.669 49.670 -16.145 1.00 52.38 92 SER A N 1
ATOM 627 C CA . SER A 1 92 ? 4.379 49.273 -15.628 1.00 54.30 92 SER A CA 1
ATOM 628 C C . SER A 1 92 ? 3.330 49.904 -16.538 1.00 55.41 92 SER A C 1
ATOM 629 O O . SER A 1 92 ? 3.508 51.023 -17.026 1.00 55.38 92 SER A O 1
ATOM 632 N N . SER A 1 93 ? 2.245 49.182 -16.773 1.00 56.97 93 SER A N 1
ATOM 633 C CA . SER A 1 93 ? 1.171 49.682 -17.611 1.00 58.11 93 SER A CA 1
ATOM 634 C C . SER A 1 93 ? 0.321 50.648 -16.794 1.00 58.76 93 SER A C 1
ATOM 635 O O . SER A 1 93 ? -0.369 51.508 -17.346 1.00 59.35 93 SER A O 1
ATOM 638 N N . GLY A 1 94 ? 0.385 50.496 -15.474 1.00 58.26 94 GLY A N 1
ATOM 639 C CA . GLY A 1 94 ? -0.393 51.333 -14.582 1.00 58.25 94 GLY A CA 1
ATOM 640 C C . GLY A 1 94 ? -1.465 50.500 -13.905 1.00 58.83 94 GLY A C 1
ATOM 641 O O . GLY A 1 94 ? -2.085 50.923 -12.929 1.00 58.54 94 GLY A O 1
ATOM 642 N N . ILE A 1 95 ? -1.688 49.300 -14.430 1.00 59.07 95 ILE A N 1
ATOM 643 C CA . ILE A 1 95 ? -2.686 48.397 -13.870 1.00 59.80 95 ILE A CA 1
ATOM 644 C C . ILE A 1 95 ? -2.207 48.000 -12.485 1.00 59.15 95 ILE A C 1
ATOM 645 O O . ILE A 1 95 ? -1.091 47.516 -12.332 1.00 58.79 95 ILE A O 1
ATOM 650 N N . LYS A 1 96 ? -3.054 48.211 -11.483 1.00 59.08 96 LYS A N 1
ATOM 651 C CA . LYS A 1 96 ? -2.714 47.885 -10.106 1.00 58.25 96 LYS A CA 1
ATOM 652 C C . LYS A 1 96 ? -2.805 46.392 -9.816 1.00 56.08 96 LYS A C 1
ATOM 653 O O . LYS A 1 96 ? -3.821 45.753 -10.103 1.00 56.29 96 LYS A O 1
ATOM 659 N N . HIS A 1 97 ? -1.738 45.838 -9.246 1.00 53.13 97 HIS A N 1
ATOM 660 C CA . HIS A 1 97 ? -1.719 44.424 -8.874 1.00 50.11 97 HIS A CA 1
ATOM 661 C C . HIS A 1 97 ? -1.440 44.307 -7.376 1.00 48.42 97 HIS A C 1
ATOM 662 O O . HIS A 1 97 ? -0.456 44.850 -6.873 1.00 47.64 97 HIS A O 1
ATOM 669 N N . ALA A 1 98 ? -2.321 43.612 -6.666 1.00 46.86 98 ALA A N 1
ATOM 670 C CA . ALA A 1 98 ? -2.171 43.432 -5.224 1.00 45.33 98 ALA A CA 1
ATOM 671 C C . ALA A 1 98 ? -0.905 42.655 -4.894 1.00 43.34 98 ALA A C 1
ATOM 672 O O . ALA A 1 98 ? -0.468 41.815 -5.681 1.00 43.20 98 ALA A O 1
ATOM 674 N N . GLY A 1 99 ? -0.319 42.957 -3.737 1.00 42.94 99 GLY A N 1
ATOM 675 C CA . GLY A 1 99 ? 0.875 42.262 -3.294 1.00 41.06 99 GLY A CA 1
ATOM 676 C C . GLY A 1 99 ? 2.225 42.907 -3.548 1.00 40.97 99 GLY A C 1
ATOM 677 O O . GLY A 1 99 ? 3.239 42.293 -3.231 1.00 40.34 99 GLY A O 1
ATOM 678 N N . ALA A 1 100 ? 2.261 44.123 -4.099 1.00 40.74 100 ALA A N 1
ATOM 679 C CA . ALA A 1 100 ? 3.533 44.796 -4.378 1.00 41.82 100 ALA A CA 1
ATOM 680 C C . ALA A 1 100 ? 4.496 44.756 -3.180 1.00 41.29 100 ALA A C 1
ATOM 681 O O . ALA A 1 100 ? 5.658 44.367 -3.326 1.00 40.67 100 ALA A O 1
ATOM 683 N N . LYS A 1 101 ? 4.010 45.155 -2.007 1.00 41.58 101 LYS A N 1
ATOM 684 C CA . LYS A 1 101 ? 4.817 45.142 -0.786 1.00 43.66 101 LYS A CA 1
ATOM 685 C C . LYS A 1 101 ? 5.360 43.745 -0.526 1.00 42.93 101 LYS A C 1
ATOM 686 O O . LYS A 1 101 ? 6.546 43.553 -0.281 1.00 43.37 101 LYS A O 1
ATOM 692 N N . GLU A 1 102 ? 4.463 42.771 -0.565 1.00 43.85 102 GLU A N 1
ATOM 693 C CA . GLU A 1 102 ? 4.820 41.377 -0.360 1.00 44.88 102 GLU A CA 1
ATOM 694 C C . GLU A 1 102 ? 5.932 40.993 -1.324 1.00 42.50 102 GLU A C 1
ATOM 695 O O . GLU A 1 102 ? 6.977 40.498 -0.920 1.00 41.92 102 GLU A O 1
ATOM 701 N N . GLY A 1 103 ? 5.675 41.230 -2.606 1.00 40.51 103 GLY A N 1
ATOM 702 C CA . GLY A 1 103 ? 6.629 40.901 -3.643 1.00 38.28 103 GLY A CA 1
ATOM 703 C C . GLY A 1 103 ? 7.941 41.621 -3.471 1.00 38.07 103 GLY A C 1
ATOM 704 O O . GLY A 1 103 ? 8.995 41.070 -3.795 1.00 36.24 103 GLY A O 1
ATOM 705 N N . LYS A 1 104 ? 7.896 42.851 -2.964 1.00 36.73 104 LYS A N 1
ATOM 706 C CA . LYS A 1 104 ? 9.132 43.596 -2.791 1.00 36.01 104 LYS A CA 1
ATOM 707 C C . LYS A 1 104 ? 10.015 42.916 -1.757 1.00 35.65 104 LYS A C 1
ATOM 708 O O . LYS A 1 104 ? 11.216 42.745 -1.970 1.00 34.37 104 LYS A O 1
ATOM 714 N N . ALA A 1 105 ? 9.412 42.528 -0.638 1.00 35.94 105 ALA A N 1
ATOM 715 C CA . ALA A 1 105 ? 10.152 41.868 0.431 1.00 36.23 105 ALA A CA 1
ATOM 716 C C . ALA A 1 105 ? 10.750 40.578 -0.113 1.00 36.93 105 ALA A C 1
ATOM 717 O O . ALA A 1 105 ? 11.904 40.253 0.160 1.00 38.14 105 ALA A O 1
ATOM 719 N N . ILE A 1 106 ? 9.964 39.856 -0.905 1.00 36.71 106 ILE A N 1
ATOM 720 C CA . ILE A 1 106 ? 10.423 38.609 -1.495 1.00 34.48 106 ILE A CA 1
ATOM 721 C C . ILE A 1 106 ? 11.571 38.852 -2.449 1.00 34.18 106 ILE A C 1
ATOM 722 O O . ILE A 1 106 ? 12.613 38.204 -2.381 1.00 33.59 106 ILE A O 1
ATOM 727 N N . PHE A 1 107 ? 11.385 39.802 -3.348 1.00 34.17 107 PHE A N 1
ATOM 728 C CA . PHE A 1 107 ? 12.422 40.073 -4.334 1.00 34.17 107 PHE A CA 1
ATOM 729 C C . PHE A 1 107 ? 13.747 40.465 -3.702 1.00 34.63 107 PHE A C 1
ATOM 730 O O . PHE A 1 107 ? 14.819 39.942 -4.103 1.00 36.37 107 PHE A O 1
ATOM 738 N N . ASN A 1 108 ? 13.692 41.381 -2.738 1.00 36.48 108 ASN A N 1
ATOM 739 C CA . ASN A 1 108 ? 14.900 41.884 -2.094 1.00 38.59 108 ASN A CA 1
ATOM 740 C C . ASN A 1 108 ? 15.429 41.045 -0.942 1.00 39.87 108 ASN A C 1
ATOM 741 O O . ASN A 1 108 ? 16.644 40.917 -0.775 1.00 39.22 108 ASN A O 1
ATOM 746 N N . GLN A 1 109 ? 14.528 40.471 -0.150 1.00 40.17 109 GLN A N 1
ATOM 747 C CA . GLN A 1 109 ? 14.948 39.700 1.012 1.00 42.59 109 GLN A CA 1
ATOM 748 C C . GLN A 1 109 ? 14.763 38.197 0.901 1.00 42.10 109 GLN A C 1
ATOM 749 O O . GLN A 1 109 ? 15.393 37.439 1.630 1.00 41.90 109 GLN A O 1
ATOM 755 N N . GLY A 1 110 ? 13.909 37.767 -0.017 1.00 41.37 110 GLY A N 1
ATOM 756 C CA . GLY A 1 110 ? 13.652 36.351 -0.159 1.00 41.34 110 GLY A CA 1
ATOM 757 C C . GLY A 1 110 ? 12.907 35.945 1.091 1.00 41.62 110 GLY A C 1
ATOM 758 O O . GLY A 1 110 ? 12.484 36.808 1.856 1.00 42.78 110 GLY A O 1
ATOM 759 N N . VAL A 1 111 ? 12.723 34.644 1.289 1.00 42.30 111 VAL A N 1
ATOM 760 C CA . VAL A 1 111 ? 12.047 34.127 2.480 1.00 41.82 111 VAL A CA 1
ATOM 761 C C . VAL A 1 111 ? 12.860 32.929 2.957 1.00 41.16 111 VAL A C 1
ATOM 762 O O . VAL A 1 111 ? 12.758 31.834 2.417 1.00 39.62 111 VAL A O 1
ATOM 766 N N . THR A 1 112 ? 13.670 33.161 3.978 1.00 41.97 112 THR A N 1
ATOM 767 C CA . THR A 1 112 ? 14.539 32.133 4.519 1.00 41.84 112 THR A CA 1
ATOM 768 C C . THR A 1 112 ? 13.929 30.786 4.868 1.00 42.03 112 THR A C 1
ATOM 769 O O . THR A 1 112 ? 14.339 29.765 4.311 1.00 41.39 112 THR A O 1
ATOM 773 N N . ASN A 1 113 ? 12.966 30.768 5.785 1.00 43.07 113 ASN A N 1
ATOM 774 C CA . ASN A 1 113 ? 12.374 29.495 6.199 1.00 46.33 113 ASN A CA 1
ATOM 775 C C . ASN A 1 113 ? 11.658 28.753 5.085 1.00 46.42 113 ASN A C 1
ATOM 776 O O . ASN A 1 113 ? 11.390 27.557 5.197 1.00 48.12 113 ASN A O 1
ATOM 781 N N . GLU A 1 114 ? 11.357 29.455 4.001 1.00 46.07 114 GLU A N 1
ATOM 782 C CA . GLU A 1 114 ? 10.678 28.832 2.876 1.00 44.85 114 GLU A CA 1
ATOM 783 C C . GLU A 1 114 ? 11.698 28.519 1.797 1.00 43.62 114 GLU A C 1
ATOM 784 O O . GLU A 1 114 ? 11.369 27.973 0.736 1.00 43.18 114 GLU A O 1
ATOM 790 N N . GLN A 1 115 ? 12.943 28.867 2.095 1.00 41.18 115 GLN A N 1
ATOM 791 C CA . GLN A 1 115 ? 14.058 28.652 1.193 1.00 41.21 115 GLN A CA 1
ATOM 792 C C . GLN A 1 115 ? 13.855 29.295 -0.171 1.00 39.62 115 GLN A C 1
ATOM 793 O O . GLN A 1 115 ? 14.174 28.719 -1.208 1.00 39.50 115 GLN A O 1
ATOM 799 N N . ILE A 1 116 ? 13.313 30.507 -0.148 1.00 37.68 116 ILE A N 1
ATOM 800 C CA . ILE A 1 116 ? 13.102 31.283 -1.358 1.00 35.16 116 ILE A CA 1
ATOM 801 C C . ILE A 1 116 ? 14.241 32.287 -1.410 1.00 33.58 116 ILE A C 1
ATOM 802 O O . ILE A 1 116 ? 14.349 33.158 -0.548 1.00 34.34 116 ILE A O 1
ATOM 807 N N . PRO A 1 117 ? 15.108 32.180 -2.426 1.00 33.43 117 PRO A N 1
ATOM 808 C CA . PRO A 1 117 ? 16.260 33.071 -2.601 1.00 33.66 117 PRO A CA 1
ATOM 809 C C . PRO A 1 117 ? 15.859 34.511 -2.821 1.00 34.29 117 PRO A C 1
ATOM 810 O O . PRO A 1 117 ? 14.792 34.795 -3.385 1.00 34.77 117 PRO A O 1
ATOM 814 N N . ALA A 1 118 ? 16.731 35.416 -2.390 1.00 34.59 118 ALA A N 1
ATOM 815 C CA . ALA A 1 118 ? 16.498 36.841 -2.580 1.00 34.27 118 ALA A CA 1
ATOM 816 C C . ALA A 1 118 ? 16.768 37.073 -4.066 1.00 33.01 118 ALA A C 1
ATOM 817 O O . ALA A 1 118 ? 17.913 37.002 -4.512 1.00 32.21 118 ALA A O 1
ATOM 819 N N . CYS A 1 119 ? 15.701 37.327 -4.818 1.00 31.34 119 CYS A N 1
ATOM 820 C CA . CYS A 1 119 ? 15.764 37.535 -6.267 1.00 31.53 119 CYS A CA 1
ATOM 821 C C . CYS A 1 119 ? 16.796 38.535 -6.734 1.00 31.65 119 CYS A C 1
ATOM 822 O O . CYS A 1 119 ? 17.452 38.328 -7.754 1.00 31.49 119 CYS A O 1
ATOM 825 N N . MET A 1 120 ? 16.922 39.624 -5.988 1.00 33.32 120 MET A N 1
ATOM 826 C CA . MET A 1 120 ? 17.832 40.704 -6.346 1.00 34.76 120 MET A CA 1
ATOM 827 C C . MET A 1 120 ? 19.280 40.307 -6.521 1.00 35.29 120 MET A C 1
ATOM 828 O O . MET A 1 120 ? 20.017 40.968 -7.248 1.00 36.09 120 MET A O 1
ATOM 833 N N . GLU A 1 121 ? 19.701 39.227 -5.871 1.00 34.64 121 GLU A N 1
ATOM 834 C CA . GLU A 1 121 ? 21.085 38.801 -5.997 1.00 34.53 121 GLU A CA 1
ATOM 835 C C . GLU A 1 121 ? 21.431 38.526 -7.445 1.00 35.88 121 GLU A C 1
ATOM 836 O O . GLU A 1 121 ? 22.579 38.629 -7.852 1.00 37.06 121 GLU A O 1
ATOM 842 N N . CYS A 1 122 ? 20.440 38.165 -8.242 1.00 37.04 122 CYS A N 1
ATOM 843 C CA . CYS A 1 122 ? 20.735 37.922 -9.639 1.00 36.20 122 CYS A CA 1
ATOM 844 C C . CYS A 1 122 ? 20.066 38.896 -10.573 1.00 35.75 122 CYS A C 1
ATOM 845 O O . CYS A 1 122 ? 20.645 39.271 -11.582 1.00 35.47 122 CYS A O 1
ATOM 848 N N . HIS A 1 123 ? 18.856 39.308 -10.220 1.00 35.96 123 HIS A N 1
ATOM 849 C CA . HIS A 1 123 ? 18.077 40.232 -11.034 1.00 37.16 123 HIS A CA 1
ATOM 850 C C . HIS A 1 123 ? 18.339 41.689 -10.708 1.00 38.33 123 HIS A C 1
ATOM 851 O O . HIS A 1 123 ? 17.670 42.585 -11.232 1.00 36.90 123 HIS A O 1
ATOM 858 N N . GLY A 1 124 ? 19.306 41.909 -9.825 1.00 38.85 124 GLY A N 1
ATOM 859 C CA . GLY A 1 124 ? 19.679 43.249 -9.447 1.00 39.10 124 GLY A CA 1
ATOM 860 C C . GLY A 1 124 ? 18.820 43.871 -8.381 1.00 40.27 124 GLY A C 1
ATOM 861 O O . GLY A 1 124 ? 17.691 43.444 -8.134 1.00 39.19 124 GLY A O 1
ATOM 862 N N . SER A 1 125 ? 19.379 44.905 -7.765 1.00 42.72 125 SER A N 1
ATOM 863 C CA . SER A 1 125 ? 18.737 45.654 -6.699 1.00 45.74 125 SER A CA 1
ATOM 864 C C . SER A 1 125 ? 17.260 45.953 -6.895 1.00 45.99 125 SER A C 1
ATOM 865 O O . SER A 1 125 ? 16.503 45.992 -5.928 1.00 47.63 125 SER A O 1
ATOM 868 N N . ASP A 1 126 ? 16.849 46.193 -8.134 1.00 47.53 126 ASP A N 1
ATOM 869 C CA . ASP A 1 126 ? 15.449 46.500 -8.406 1.00 49.63 126 ASP A CA 1
ATOM 870 C C . ASP A 1 126 ? 14.939 45.836 -9.689 1.00 47.78 126 ASP A C 1
ATOM 871 O O . ASP A 1 126 ? 14.213 46.445 -10.472 1.00 47.59 126 ASP A O 1
ATOM 876 N N . GLY A 1 127 ? 15.329 44.587 -9.901 1.00 44.76 127 GLY A N 1
ATOM 877 C CA . GLY A 1 127 ? 14.875 43.871 -11.072 1.00 41.22 127 GLY A CA 1
ATOM 878 C C . GLY A 1 127 ? 15.389 44.361 -12.410 1.00 39.65 127 GLY A C 1
ATOM 879 O O . GLY A 1 127 ? 14.795 44.048 -13.440 1.00 38.47 127 GLY A O 1
ATOM 880 N N . GLN A 1 128 ? 16.491 45.104 -12.424 1.00 37.76 128 GLN A N 1
ATOM 881 C CA . GLN A 1 128 ? 17.011 45.590 -13.693 1.00 38.80 128 GLN A CA 1
ATOM 882 C C . GLN A 1 128 ? 17.759 44.490 -14.456 1.00 39.15 128 GLN A C 1
ATOM 883 O O . GLN A 1 128 ? 17.963 44.584 -15.679 1.00 36.66 128 GLN A O 1
ATOM 889 N N . GLY A 1 129 ? 18.157 43.449 -13.732 1.00 37.29 129 GLY A N 1
ATOM 890 C CA . GLY A 1 129 ? 18.870 42.358 -14.356 1.00 37.37 129 GLY A CA 1
ATOM 891 C C . GLY A 1 129 ? 20.232 42.790 -14.849 1.00 38.07 129 GLY A C 1
ATOM 892 O O . GLY A 1 129 ? 20.694 43.882 -14.542 1.00 38.43 129 GLY A O 1
ATOM 893 N N . ALA A 1 130 ? 20.882 41.922 -15.611 1.00 37.87 130 ALA A N 1
ATOM 894 C CA . ALA A 1 130 ? 22.194 42.205 -16.157 1.00 39.44 130 ALA A CA 1
ATOM 895 C C . ALA A 1 130 ? 22.590 41.050 -17.053 1.00 40.38 130 ALA A C 1
ATOM 896 O O . ALA A 1 130 ? 22.567 39.893 -16.634 1.00 40.94 130 ALA A O 1
ATOM 898 N N . GLY A 1 131 ? 22.944 41.372 -18.290 1.00 41.15 131 GLY A N 1
ATOM 899 C CA . GLY A 1 131 ? 23.363 40.351 -19.226 1.00 41.30 131 GLY A CA 1
ATOM 900 C C . GLY A 1 131 ? 22.400 39.182 -19.316 1.00 42.10 131 GLY A C 1
ATOM 901 O O . GLY A 1 131 ? 21.217 39.367 -19.620 1.00 41.13 131 GLY A O 1
ATOM 902 N N . PRO A 1 132 ? 22.880 37.963 -19.028 1.00 41.09 132 PRO A N 1
ATOM 903 C CA . PRO A 1 132 ? 22.064 36.752 -19.087 1.00 40.64 132 PRO A CA 1
ATOM 904 C C . PRO A 1 132 ? 20.993 36.712 -18.000 1.00 40.34 132 PRO A C 1
ATOM 905 O O . PRO A 1 132 ? 20.088 35.873 -18.046 1.00 40.62 132 PRO A O 1
ATOM 909 N N . PHE A 1 133 ? 21.101 37.610 -17.022 1.00 38.43 133 PHE A N 1
ATOM 910 C CA . PHE A 1 133 ? 20.102 37.691 -15.958 1.00 37.91 133 PHE A CA 1
ATOM 911 C C . PHE A 1 133 ? 19.150 38.772 -16.437 1.00 37.50 133 PHE A C 1
ATOM 912 O O . PHE A 1 133 ? 19.494 39.948 -16.448 1.00 36.80 133 PHE A O 1
ATOM 920 N N . PRO A 1 134 ? 17.934 38.379 -16.849 1.00 36.71 134 PRO A N 1
ATOM 921 C CA . PRO A 1 134 ? 16.905 39.281 -17.359 1.00 35.63 134 PRO A CA 1
ATOM 922 C C . PRO A 1 134 ? 16.349 40.331 -16.434 1.00 34.61 134 PRO A C 1
ATOM 923 O O . PRO A 1 134 ? 16.244 40.143 -15.219 1.00 32.73 134 PRO A O 1
ATOM 927 N N . ARG A 1 135 ? 15.993 41.452 -17.046 1.00 33.35 135 ARG A N 1
ATOM 928 C CA . ARG A 1 135 ? 15.379 42.544 -16.329 1.00 33.22 135 ARG A CA 1
ATOM 929 C C . ARG A 1 135 ? 13.993 41.996 -16.052 1.00 33.18 135 ARG A C 1
ATOM 930 O O . ARG A 1 135 ? 13.419 41.305 -16.892 1.00 32.84 135 ARG A O 1
ATOM 938 N N . LEU A 1 136 ? 13.466 42.273 -14.873 1.00 32.09 136 LEU A N 1
ATOM 939 C CA . LEU A 1 136 ? 12.133 41.824 -14.537 1.00 31.70 136 LEU A CA 1
ATOM 940 C C . LEU A 1 136 ? 11.319 43.075 -14.250 1.00 31.65 136 LEU A C 1
ATOM 941 O O . LEU A 1 136 ? 10.088 43.059 -14.297 1.00 30.99 136 LEU A O 1
ATOM 946 N N . ALA A 1 137 ? 12.022 44.156 -13.937 1.00 30.99 137 ALA A N 1
ATOM 947 C CA . ALA A 1 137 ? 11.379 45.430 -13.639 1.00 31.75 137 ALA A CA 1
ATOM 948 C C . ALA A 1 137 ? 10.574 45.938 -14.846 1.00 32.04 137 ALA A C 1
ATOM 949 O O . ALA A 1 137 ? 11.129 46.194 -15.911 1.00 32.70 137 ALA A O 1
ATOM 951 N N . GLY A 1 138 ? 9.266 46.072 -14.681 1.00 32.22 138 GLY A N 1
ATOM 952 C CA . GLY A 1 138 ? 8.454 46.566 -15.775 1.00 34.80 138 GLY A CA 1
ATOM 953 C C . GLY A 1 138 ? 7.851 45.470 -16.631 1.00 35.75 138 GLY A C 1
ATOM 954 O O . GLY A 1 138 ? 7.048 45.742 -17.518 1.00 37.30 138 GLY A O 1
ATOM 955 N N . GLN A 1 139 ? 8.247 44.231 -16.376 1.00 35.66 139 GLN A N 1
ATOM 956 C CA . GLN A 1 139 ? 7.716 43.110 -17.126 1.00 35.38 139 GLN A CA 1
ATOM 957 C C . GLN A 1 139 ? 6.238 42.962 -16.776 1.00 36.09 139 GLN A C 1
ATOM 958 O O . GLN A 1 139 ? 5.793 43.402 -15.710 1.00 36.64 139 GLN A O 1
ATOM 964 N N . ARG A 1 140 ? 5.476 42.364 -17.685 1.00 36.55 140 ARG A N 1
ATOM 965 C CA . ARG A 1 140 ? 4.043 42.167 -17.471 1.00 34.96 140 ARG A CA 1
ATOM 966 C C . ARG A 1 140 ? 3.796 41.207 -16.318 1.00 35.70 140 ARG A C 1
ATOM 967 O O . ARG A 1 140 ? 4.528 40.236 -16.116 1.00 35.98 140 ARG A O 1
ATOM 975 N N . TYR A 1 141 ? 2.747 41.501 -15.571 1.00 35.56 141 TYR A N 1
ATOM 976 C CA . TYR A 1 141 ? 2.347 40.734 -14.406 1.00 36.01 141 TYR A CA 1
ATOM 977 C C . TYR A 1 141 ? 2.073 39.257 -14.716 1.00 36.62 141 TYR A C 1
ATOM 978 O O . TYR A 1 141 ? 2.662 38.347 -14.109 1.00 33.30 141 TYR A O 1
ATOM 987 N N . GLY A 1 142 ? 1.168 39.024 -15.663 1.00 36.27 142 GLY A N 1
ATOM 988 C CA . GLY A 1 142 ? 0.830 37.669 -16.028 1.00 32.97 142 GLY A CA 1
ATOM 989 C C . GLY A 1 142 ? 2.051 36.966 -16.573 1.00 34.15 142 GLY A C 1
ATOM 990 O O . GLY A 1 142 ? 2.269 35.796 -16.281 1.00 33.87 142 GLY A O 1
ATOM 991 N N . TYR A 1 143 ? 2.864 37.673 -17.348 1.00 32.11 143 TYR A N 1
ATOM 992 C CA . TYR A 1 143 ? 4.033 37.039 -17.917 1.00 32.57 143 TYR A CA 1
ATOM 993 C C . TYR A 1 143 ? 4.967 36.504 -16.849 1.00 33.32 143 TYR A C 1
ATOM 994 O O . TYR A 1 143 ? 5.477 35.388 -16.969 1.00 33.45 143 TYR A O 1
ATOM 1003 N N . ILE A 1 144 ? 5.200 37.300 -15.810 1.00 32.79 144 ILE A N 1
ATOM 1004 C CA . ILE A 1 144 ? 6.078 36.878 -14.728 1.00 32.46 144 ILE A CA 1
ATOM 1005 C C . ILE A 1 144 ? 5.514 35.627 -14.055 1.00 32.69 144 ILE A C 1
ATOM 1006 O O . ILE A 1 144 ? 6.206 34.611 -13.902 1.00 31.00 144 ILE A O 1
ATOM 1011 N N . ILE A 1 145 ? 4.245 35.702 -13.675 1.00 32.64 145 ILE A N 1
ATOM 1012 C CA . ILE A 1 145 ? 3.568 34.577 -13.034 1.00 33.74 145 ILE A CA 1
ATOM 1013 C C . ILE A 1 145 ? 3.649 33.346 -13.923 1.00 33.45 145 ILE A C 1
ATOM 1014 O O . ILE A 1 145 ? 3.899 32.236 -13.451 1.00 34.48 145 ILE A O 1
ATOM 1019 N N . GLN A 1 146 ? 3.446 33.546 -15.217 1.00 33.50 146 GLN A N 1
ATOM 1020 C CA . GLN A 1 146 ? 3.490 32.434 -16.158 1.00 33.06 146 GLN A CA 1
ATOM 1021 C C . GLN A 1 146 ? 4.868 31.800 -16.210 1.00 32.69 146 GLN A C 1
ATOM 1022 O O . GLN A 1 146 ? 5.003 30.584 -16.277 1.00 33.33 146 GLN A O 1
ATOM 1028 N N . GLN A 1 147 ? 5.902 32.624 -16.207 1.00 31.14 147 GLN A N 1
ATOM 1029 C CA . GLN A 1 147 ? 7.239 32.071 -16.261 1.00 31.61 147 GLN A CA 1
ATOM 1030 C C . GLN A 1 147 ? 7.592 31.383 -14.934 1.00 30.55 147 GLN A C 1
ATOM 1031 O O . GLN A 1 147 ? 8.223 30.344 -14.930 1.00 31.40 147 GLN A O 1
ATOM 1037 N N . LEU A 1 148 ? 7.165 31.947 -13.812 1.00 29.42 148 LEU A N 1
ATOM 1038 C CA . LEU A 1 148 ? 7.457 31.319 -12.544 1.00 31.59 148 LEU A CA 1
ATOM 1039 C C . LEU A 1 148 ? 6.748 29.965 -12.512 1.00 31.93 148 LEU A C 1
ATOM 1040 O O . LEU A 1 148 ? 7.258 28.992 -11.967 1.00 33.45 148 LEU A O 1
ATOM 1045 N N . THR A 1 149 ? 5.574 29.904 -13.125 1.00 32.94 149 THR A N 1
ATOM 1046 C CA . THR A 1 149 ? 4.822 28.661 -13.179 1.00 31.00 149 THR A CA 1
ATOM 1047 C C . THR A 1 149 ? 5.604 27.639 -14.014 1.00 32.06 149 THR A C 1
ATOM 1048 O O . THR A 1 149 ? 5.743 26.474 -13.628 1.00 31.62 149 THR A O 1
ATOM 1052 N N . TYR A 1 150 ? 6.119 28.087 -15.157 1.00 31.44 150 TYR A N 1
ATOM 1053 C CA . TYR A 1 150 ? 6.891 27.223 -16.057 1.00 32.21 150 TYR A CA 1
ATOM 1054 C C . TYR A 1 150 ? 8.180 26.734 -15.383 1.00 33.37 150 TYR A C 1
ATOM 1055 O O . TYR A 1 150 ? 8.612 25.602 -15.588 1.00 34.16 150 TYR A O 1
ATOM 1064 N N . PHE A 1 151 ? 8.802 27.607 -14.603 1.00 32.70 151 PHE A N 1
ATOM 1065 C CA . PHE A 1 151 ? 10.028 27.263 -13.890 1.00 31.84 151 PHE A CA 1
ATOM 1066 C C . PHE A 1 151 ? 9.722 26.297 -12.752 1.00 31.99 151 PHE A C 1
ATOM 1067 O O . PHE A 1 151 ? 10.459 25.343 -12.511 1.00 31.05 151 PHE A O 1
ATOM 1075 N N . HIS A 1 152 ? 8.633 26.575 -12.049 1.00 32.17 152 HIS A N 1
ATOM 1076 C CA . HIS A 1 152 ? 8.200 25.750 -10.938 1.00 34.09 152 HIS A CA 1
ATOM 1077 C C . HIS A 1 152 ? 7.772 24.406 -11.503 1.00 35.62 152 HIS A C 1
ATOM 1078 O O . HIS A 1 152 ? 8.026 23.363 -10.915 1.00 36.51 152 HIS A O 1
ATOM 1085 N N . ASN A 1 153 ? 7.130 24.449 -12.664 1.00 36.39 153 ASN A N 1
ATOM 1086 C CA . ASN A 1 153 ? 6.677 23.250 -13.367 1.00 39.09 153 ASN A CA 1
ATOM 1087 C C . ASN A 1 153 ? 7.820 22.435 -13.926 1.00 37.48 153 ASN A C 1
ATOM 1088 O O . ASN A 1 153 ? 7.748 21.212 -13.977 1.00 38.65 153 ASN A O 1
ATOM 1093 N N . GLY A 1 154 ? 8.854 23.127 -14.389 1.00 36.52 154 GLY A N 1
ATOM 1094 C CA . GLY A 1 154 ? 9.976 22.447 -15.012 1.00 36.66 154 GLY A CA 1
ATOM 1095 C C . GLY A 1 154 ? 9.765 22.455 -16.523 1.00 37.70 154 GLY A C 1
ATOM 1096 O O . GLY A 1 154 ? 10.598 21.962 -17.288 1.00 37.62 154 GLY A O 1
ATOM 1097 N N . THR A 1 155 ? 8.652 23.028 -16.976 1.00 37.66 155 THR A N 1
ATOM 1098 C CA . THR A 1 155 ? 8.395 23.057 -18.410 1.00 38.92 155 THR A CA 1
ATOM 1099 C C . THR A 1 155 ? 9.313 24.067 -19.109 1.00 39.16 155 THR A C 1
ATOM 1100 O O . THR A 1 155 ? 9.611 23.934 -20.301 1.00 40.38 155 THR A O 1
ATOM 1104 N N . ARG A 1 156 ? 9.749 25.087 -18.374 1.00 37.47 156 ARG A N 1
ATOM 1105 C CA . ARG A 1 156 ? 10.728 26.000 -18.921 1.00 35.95 156 ARG A CA 1
ATOM 1106 C C . ARG A 1 156 ? 11.966 25.524 -18.176 1.00 37.26 156 ARG A C 1
ATOM 1107 O O . ARG A 1 156 ? 12.077 25.693 -16.956 1.00 35.72 156 ARG A O 1
ATOM 1115 N N . VAL A 1 157 ? 12.880 24.898 -18.909 1.00 38.20 157 VAL A N 1
ATOM 1116 C CA . VAL A 1 157 ? 14.079 24.337 -18.318 1.00 36.99 157 VAL A CA 1
ATOM 1117 C C . VAL A 1 157 ? 15.233 25.309 -18.158 1.00 38.06 157 VAL A C 1
ATOM 1118 O O . VAL A 1 157 ? 15.746 25.880 -19.127 1.00 38.40 157 VAL A O 1
ATOM 1122 N N . ASN A 1 158 ? 15.640 25.478 -16.911 1.00 37.82 158 ASN A N 1
ATOM 1123 C CA . ASN A 1 158 ? 16.755 26.335 -16.547 1.00 38.04 158 ASN A CA 1
ATOM 1124 C C . ASN A 1 158 ? 17.159 25.904 -15.147 1.00 35.96 158 ASN A C 1
ATOM 1125 O O . ASN A 1 158 ? 16.396 26.034 -14.194 1.00 33.46 158 ASN A O 1
ATOM 1130 N N . THR A 1 159 ? 18.361 25.360 -15.042 1.00 38.06 159 THR A N 1
ATOM 1131 C CA . THR A 1 159 ? 18.861 24.879 -13.767 1.00 38.54 159 THR A CA 1
ATOM 1132 C C . THR A 1 159 ? 18.675 25.916 -12.664 1.00 37.27 159 THR A C 1
ATOM 1133 O O . THR A 1 159 ? 18.124 25.612 -11.607 1.00 38.66 159 THR A O 1
ATOM 1137 N N . LEU A 1 160 ? 19.111 27.142 -12.919 1.00 36.78 160 LEU A N 1
ATOM 1138 C CA . LEU A 1 160 ? 19.000 28.210 -11.923 1.00 36.00 160 LEU A CA 1
ATOM 1139 C C . LEU A 1 160 ? 17.583 28.482 -11.465 1.00 34.49 160 LEU A C 1
ATOM 1140 O O . LEU A 1 160 ? 17.262 28.338 -10.279 1.00 34.74 160 LEU A O 1
ATOM 1145 N N . MET A 1 161 ? 16.725 28.867 -12.402 1.00 33.18 161 MET A N 1
ATOM 1146 C CA . MET A 1 161 ? 15.340 29.172 -12.069 1.00 31.63 161 MET A CA 1
ATOM 1147 C C . MET A 1 161 ? 14.497 27.974 -11.684 1.00 30.00 161 MET A C 1
ATOM 1148 O O . MET A 1 161 ? 13.571 28.105 -10.900 1.00 29.56 161 MET A O 1
ATOM 1153 N N . ASN A 1 162 ? 14.789 26.805 -12.239 1.00 31.50 162 ASN A N 1
ATOM 1154 C CA . ASN A 1 162 ? 14.017 25.635 -11.836 1.00 32.20 162 ASN A CA 1
ATOM 1155 C C . ASN A 1 162 ? 14.280 25.423 -10.343 1.00 34.01 162 ASN A C 1
ATOM 1156 O O . ASN A 1 162 ? 13.365 25.115 -9.573 1.00 34.95 162 ASN A O 1
ATOM 1161 N N . GLN A 1 163 ? 15.528 25.618 -9.928 1.00 32.91 163 GLN A N 1
ATOM 1162 C CA . GLN A 1 163 ? 15.856 25.461 -8.527 1.00 33.83 163 GLN A CA 1
ATOM 1163 C C . GLN A 1 163 ? 15.255 26.601 -7.716 1.00 33.48 163 GLN A C 1
ATOM 1164 O O . GLN A 1 163 ? 14.636 26.359 -6.690 1.00 32.49 163 GLN A O 1
ATOM 1170 N N . ILE A 1 164 ? 15.417 27.832 -8.192 1.00 34.26 164 ILE A N 1
ATOM 1171 C CA . ILE A 1 164 ? 14.881 28.995 -7.503 1.00 35.94 164 ILE A CA 1
ATOM 1172 C C . ILE A 1 164 ? 13.356 28.966 -7.333 1.00 36.96 164 ILE A C 1
ATOM 1173 O O . ILE A 1 164 ? 12.839 29.383 -6.303 1.00 39.12 164 ILE A O 1
ATOM 1178 N N . ALA A 1 165 ? 12.633 28.469 -8.330 1.00 37.47 165 ALA A N 1
ATOM 1179 C CA . ALA A 1 165 ? 11.175 28.465 -8.252 1.00 38.69 165 ALA A CA 1
ATOM 1180 C C . ALA A 1 165 ? 10.576 27.279 -7.501 1.00 39.92 165 ALA A C 1
ATOM 1181 O O . ALA A 1 165 ? 9.385 27.256 -7.218 1.00 39.58 165 ALA A O 1
ATOM 1183 N N . LYS A 1 166 ? 11.416 26.310 -7.165 1.00 41.69 166 LYS A N 1
ATOM 1184 C CA . LYS A 1 166 ? 10.976 25.106 -6.469 1.00 43.32 166 LYS A CA 1
ATOM 1185 C C . LYS A 1 166 ? 9.989 25.332 -5.329 1.00 42.37 166 LYS A C 1
ATOM 1186 O O . LYS A 1 166 ? 8.982 24.639 -5.232 1.00 43.73 166 LYS A O 1
ATOM 1192 N N . ASN A 1 167 ? 10.271 26.302 -4.471 1.00 40.92 167 ASN A N 1
ATOM 1193 C CA . ASN A 1 167 ? 9.414 26.563 -3.328 1.00 41.23 167 ASN A CA 1
ATOM 1194 C C . ASN A 1 167 ? 8.465 27.742 -3.435 1.00 39.79 167 ASN A C 1
ATOM 1195 O O . ASN A 1 167 ? 7.719 28.011 -2.505 1.00 40.54 167 ASN A O 1
ATOM 1200 N N . ILE A 1 168 ? 8.478 28.447 -4.551 1.00 38.83 168 ILE A N 1
ATOM 1201 C CA . ILE A 1 168 ? 7.584 29.581 -4.678 1.00 38.40 168 ILE A CA 1
ATOM 1202 C C . ILE A 1 168 ? 6.154 29.109 -4.867 1.00 37.42 168 ILE A C 1
ATOM 1203 O O . ILE A 1 168 ? 5.876 28.264 -5.718 1.00 35.70 168 ILE A O 1
ATOM 1208 N N . THR A 1 169 ? 5.249 29.643 -4.057 1.00 37.82 169 THR A N 1
ATOM 1209 C CA . THR A 1 169 ? 3.840 29.290 -4.177 1.00 39.23 169 THR A CA 1
ATOM 1210 C C . THR A 1 169 ? 3.193 30.256 -5.186 1.00 39.88 169 THR A C 1
ATOM 1211 O O . THR A 1 169 ? 3.761 31.307 -5.527 1.00 37.93 169 THR A O 1
ATOM 1215 N N . VAL A 1 170 ? 2.003 29.892 -5.652 1.00 39.99 170 VAL A N 1
ATOM 1216 C CA . VAL A 1 170 ? 1.262 30.717 -6.597 1.00 41.37 170 VAL A CA 1
ATOM 1217 C C . VAL A 1 170 ? 1.033 32.091 -5.978 1.00 40.83 170 VAL A C 1
ATOM 1218 O O . VAL A 1 170 ? 1.172 33.112 -6.645 1.00 40.89 170 VAL A O 1
ATOM 1222 N N . ALA A 1 171 ? 0.694 32.109 -4.693 1.00 39.82 171 ALA A N 1
ATOM 1223 C CA . ALA A 1 171 ? 0.454 33.361 -3.998 1.00 38.75 171 ALA A CA 1
ATOM 1224 C C . ALA A 1 171 ? 1.674 34.293 -4.051 1.00 39.64 171 ALA A C 1
ATOM 1225 O O . ALA A 1 171 ? 1.532 35.483 -4.338 1.00 39.79 171 ALA A O 1
ATOM 1227 N N . GLN A 1 172 ? 2.864 33.758 -3.775 1.00 38.41 172 GLN A N 1
ATOM 1228 C CA . GLN A 1 172 ? 4.085 34.554 -3.801 1.00 37.65 172 GLN A CA 1
ATOM 1229 C C . GLN A 1 172 ? 4.434 34.961 -5.233 1.00 38.70 172 GLN A C 1
ATOM 1230 O O . GLN A 1 172 ? 4.935 36.068 -5.465 1.00 38.46 172 GLN A O 1
ATOM 1236 N N . MET A 1 173 ? 4.182 34.071 -6.192 1.00 37.83 173 MET A N 1
ATOM 1237 C CA . MET A 1 173 ? 4.450 34.398 -7.590 1.00 37.52 173 MET A CA 1
ATOM 1238 C C . MET A 1 173 ? 3.707 35.676 -7.932 1.00 38.42 173 MET A C 1
ATOM 1239 O O . MET A 1 173 ? 4.239 36.552 -8.610 1.00 39.74 173 MET A O 1
ATOM 1244 N N . LYS A 1 174 ? 2.471 35.772 -7.453 1.00 39.08 174 LYS A N 1
ATOM 1245 C CA . LYS A 1 174 ? 1.635 36.944 -7.699 1.00 40.81 174 LYS A CA 1
ATOM 1246 C C . LYS A 1 174 ? 2.238 38.201 -7.049 1.00 40.64 174 LYS A C 1
ATOM 1247 O O . LYS A 1 174 ? 2.231 39.285 -7.632 1.00 39.51 174 LYS A O 1
ATOM 1253 N N . ASP A 1 175 ? 2.764 38.047 -5.840 1.00 39.65 175 ASP A N 1
ATOM 1254 C CA . ASP A 1 175 ? 3.366 39.177 -5.160 1.00 38.82 175 ASP A CA 1
ATOM 1255 C C . ASP A 1 175 ? 4.596 39.654 -5.871 1.00 38.52 175 ASP A C 1
ATOM 1256 O O . ASP A 1 175 ? 4.695 40.827 -6.208 1.00 37.09 175 ASP A O 1
ATOM 1261 N N . VAL A 1 176 ? 5.528 38.753 -6.134 1.00 37.68 176 VAL A N 1
ATOM 1262 C CA . VAL A 1 176 ? 6.724 39.170 -6.833 1.00 37.81 176 VAL A CA 1
ATOM 1263 C C . VAL A 1 176 ? 6.331 39.762 -8.190 1.00 35.54 176 VAL A C 1
ATOM 1264 O O . VAL A 1 176 ? 6.907 40.753 -8.618 1.00 34.20 176 VAL A O 1
ATOM 1268 N N . ALA A 1 177 ? 5.336 39.176 -8.852 1.00 34.91 177 ALA A N 1
ATOM 1269 C CA . ALA A 1 177 ? 4.895 39.696 -10.142 1.00 35.32 177 ALA A CA 1
ATOM 1270 C C . ALA A 1 177 ? 4.316 41.104 -9.987 1.00 35.41 177 ALA A C 1
ATOM 1271 O O . ALA A 1 177 ? 4.664 42.016 -10.744 1.00 34.89 177 ALA A O 1
ATOM 1273 N N . ALA A 1 178 ? 3.425 41.273 -9.014 1.00 35.55 178 ALA A N 1
ATOM 1274 C CA . ALA A 1 178 ? 2.817 42.572 -8.777 1.00 36.37 178 ALA A CA 1
ATOM 1275 C C . ALA A 1 178 ? 3.950 43.573 -8.607 1.00 37.83 178 ALA A C 1
ATOM 1276 O O . ALA A 1 178 ? 4.032 44.569 -9.328 1.00 38.47 178 ALA A O 1
ATOM 1278 N N . TYR A 1 179 ? 4.853 43.288 -7.674 1.00 37.37 179 TYR A N 1
ATOM 1279 C CA . TYR A 1 179 ? 5.969 44.191 -7.438 1.00 36.47 179 TYR A CA 1
ATOM 1280 C C . TYR A 1 179 ? 6.776 44.508 -8.708 1.00 35.78 179 TYR A C 1
ATOM 1281 O O . TYR A 1 179 ? 6.894 45.663 -9.111 1.00 38.99 179 TYR A O 1
ATOM 1290 N N . LEU A 1 180 ? 7.327 43.484 -9.339 1.00 36.07 180 LEU A N 1
ATOM 1291 C CA . LEU A 1 180 ? 8.137 43.665 -10.535 1.00 35.79 180 LEU A CA 1
ATOM 1292 C C . LEU A 1 180 ? 7.457 44.423 -11.675 1.00 36.09 180 LEU A C 1
ATOM 1293 O O . LEU A 1 180 ? 8.071 45.278 -12.314 1.00 35.61 180 LEU A O 1
ATOM 1298 N N . SER A 1 181 ? 6.195 44.109 -11.934 1.00 37.01 181 SER A N 1
ATOM 1299 C CA . SER A 1 181 ? 5.475 44.758 -13.021 1.00 39.22 181 SER A CA 1
ATOM 1300 C C . SER A 1 181 ? 5.119 46.203 -12.707 1.00 40.48 181 SER A C 1
ATOM 1301 O O . SER A 1 181 ? 4.691 46.953 -13.587 1.00 40.29 181 SER A O 1
ATOM 1304 N N . SER A 1 182 ? 5.297 46.599 -11.455 1.00 41.23 182 SER A N 1
ATOM 1305 C CA . SER A 1 182 ? 4.967 47.960 -11.074 1.00 43.56 182 SER A CA 1
ATOM 1306 C C . SER A 1 182 ? 6.170 48.870 -11.215 1.00 43.92 182 SER A C 1
ATOM 1307 O O . SER A 1 182 ? 6.043 50.078 -11.110 1.00 45.95 182 SER A O 1
ATOM 1310 N N . LEU A 1 183 ? 7.338 48.285 -11.448 1.00 44.64 183 LEU A N 1
ATOM 1311 C CA . LEU A 1 183 ? 8.562 49.063 -11.586 1.00 45.61 183 LEU A CA 1
ATOM 1312 C C . LEU A 1 183 ? 8.730 49.605 -12.996 1.00 46.39 183 LEU A C 1
ATOM 1313 O O . LEU A 1 183 ? 7.941 49.212 -13.882 1.00 46.90 183 LEU A O 1
ATOM 1319 N N . SER B 1 13 ? 24.535 31.971 19.809 1.00 61.59 213 SER B N 1
ATOM 1320 C CA . SER B 1 13 ? 25.229 31.721 18.502 1.00 61.70 213 SER B CA 1
ATOM 1321 C C . SER B 1 13 ? 26.575 31.097 18.772 1.00 62.30 213 SER B C 1
ATOM 1322 O O . SER B 1 13 ? 27.238 30.545 17.858 1.00 64.06 213 SER B O 1
ATOM 1325 N N . SER B 1 14 ? 27.047 31.214 20.002 1.00 65.95 214 SER B N 1
ATOM 1326 C CA . SER B 1 14 ? 28.280 30.527 20.293 1.00 66.63 214 SER B CA 1
ATOM 1327 C C . SER B 1 14 ? 27.620 29.156 20.372 1.00 67.63 214 SER B C 1
ATOM 1328 O O . SER B 1 14 ? 26.492 29.044 20.856 1.00 69.08 214 SER B O 1
ATOM 1331 N N . ASP B 1 15 ? 28.306 28.142 19.869 1.00 67.29 215 ASP B N 1
ATOM 1332 C CA . ASP B 1 15 ? 27.811 26.767 19.783 1.00 67.02 215 ASP B CA 1
ATOM 1333 C C . ASP B 1 15 ? 28.118 26.516 18.329 1.00 66.15 215 ASP B C 1
ATOM 1334 O O . ASP B 1 15 ? 28.123 25.385 17.873 1.00 66.42 215 ASP B O 1
ATOM 1339 N N . CYS B 1 16 ? 28.342 27.619 17.615 1.00 64.72 216 CYS B N 1
ATOM 1340 C CA . CYS B 1 16 ? 28.691 27.617 16.200 1.00 63.65 216 CYS B CA 1
ATOM 1341 C C . CYS B 1 16 ? 30.085 28.187 16.179 1.00 63.39 216 CYS B C 1
ATOM 1342 O O . CYS B 1 16 ? 31.026 27.561 15.698 1.00 62.55 216 CYS B O 1
ATOM 1345 N N . MET B 1 17 ? 30.179 29.409 16.698 1.00 64.04 217 MET B N 1
ATOM 1346 C CA . MET B 1 17 ? 31.429 30.150 16.778 1.00 65.08 217 MET B CA 1
ATOM 1347 C C . MET B 1 17 ? 32.531 29.224 17.273 1.00 64.39 217 MET B C 1
ATOM 1348 O O . MET B 1 17 ? 33.672 29.281 16.810 1.00 63.30 217 MET B O 1
ATOM 1353 N N . VAL B 1 18 ? 32.176 28.362 18.217 1.00 63.19 218 VAL B N 1
ATOM 1354 C CA . VAL B 1 18 ? 33.133 27.428 18.776 1.00 62.32 218 VAL B CA 1
ATOM 1355 C C . VAL B 1 18 ? 33.888 26.689 17.670 1.00 60.12 218 VAL B C 1
ATOM 1356 O O . VAL B 1 18 ? 35.082 26.454 17.788 1.00 60.47 218 VAL B O 1
ATOM 1360 N N . CYS B 1 19 ? 33.206 26.346 16.583 1.00 58.42 219 CYS B N 1
ATOM 1361 C CA . CYS B 1 19 ? 33.862 25.637 15.484 1.00 57.28 219 CYS B CA 1
ATOM 1362 C C . CYS B 1 19 ? 33.974 26.393 14.175 1.00 55.98 219 CYS B C 1
ATOM 1363 O O . CYS B 1 19 ? 34.980 26.292 13.477 1.00 55.54 219 CYS B O 1
ATOM 1366 N N . HIS B 1 20 ? 32.933 27.130 13.830 1.00 55.52 220 HIS B N 1
ATOM 1367 C CA . HIS B 1 20 ? 32.937 27.882 12.589 1.00 55.24 220 HIS B CA 1
ATOM 1368 C C . HIS B 1 20 ? 33.657 29.189 12.809 1.00 57.05 220 HIS B C 1
ATOM 1369 O O . HIS B 1 20 ? 33.978 29.894 11.856 1.00 56.70 220 HIS B O 1
ATOM 1376 N N . GLY B 1 21 ? 33.910 29.483 14.083 1.00 59.73 221 GLY B N 1
ATOM 1377 C CA . GLY B 1 21 ? 34.612 30.691 14.479 1.00 62.72 221 GLY B CA 1
ATOM 1378 C C . GLY B 1 21 ? 33.822 31.983 14.417 1.00 65.06 221 GLY B C 1
ATOM 1379 O O . GLY B 1 21 ? 32.662 32.010 14.003 1.00 64.62 221 GLY B O 1
ATOM 1380 N N . MET B 1 22 ? 34.454 33.057 14.877 1.00 68.08 222 MET B N 1
ATOM 1381 C CA . MET B 1 22 ? 33.857 34.380 14.823 1.00 70.47 222 MET B CA 1
ATOM 1382 C C . MET B 1 22 ? 34.554 35.040 13.646 1.00 70.88 222 MET B C 1
ATOM 1383 O O . MET B 1 22 ? 34.914 34.352 12.687 1.00 71.48 222 MET B O 1
ATOM 1388 N N . THR B 1 23 ? 34.762 36.350 13.712 1.00 71.25 223 THR B N 1
ATOM 1389 C CA . THR B 1 23 ? 35.427 37.064 12.625 1.00 71.46 223 THR B CA 1
ATOM 1390 C C . THR B 1 23 ? 36.739 36.379 12.216 1.00 71.25 223 THR B C 1
ATOM 1391 O O . THR B 1 23 ? 37.377 36.766 11.234 1.00 71.65 223 THR B O 1
ATOM 1395 N N . GLY B 1 24 ? 37.127 35.352 12.970 1.00 70.48 224 GLY B N 1
ATOM 1396 C CA . GLY B 1 24 ? 38.346 34.618 12.668 1.00 68.84 224 GLY B CA 1
ATOM 1397 C C . GLY B 1 24 ? 38.179 33.587 11.558 1.00 67.12 224 GLY B C 1
ATOM 1398 O O . GLY B 1 24 ? 37.863 33.940 10.412 1.00 67.47 224 GLY B O 1
ATOM 1399 N N . ASP B 1 26 ? 38.397 32.315 11.896 1.00 63.51 226 ASP B N 1
ATOM 1400 C CA . ASP B 1 26 ? 38.279 31.216 10.937 1.00 59.72 226 ASP B CA 1
ATOM 1401 C C . ASP B 1 26 ? 37.623 30.006 11.612 1.00 57.51 226 ASP B C 1
ATOM 1402 O O . ASP B 1 26 ? 37.238 30.070 12.781 1.00 58.52 226 ASP B O 1
ATOM 1407 N N . THR B 1 27 ? 37.501 28.908 10.873 1.00 52.93 227 THR B N 1
ATOM 1408 C CA . THR B 1 27 ? 36.919 27.688 11.413 1.00 49.09 227 THR B CA 1
ATOM 1409 C C . THR B 1 27 ? 38.072 26.885 12.028 1.00 48.76 227 THR B C 1
ATOM 1410 O O . THR B 1 27 ? 39.225 27.005 11.611 1.00 45.98 227 THR B O 1
ATOM 1414 N N . LEU B 1 28 ? 37.750 26.064 13.015 1.00 48.16 228 LEU B N 1
ATOM 1415 C CA . LEU B 1 28 ? 38.751 25.263 13.701 1.00 49.57 228 LEU B CA 1
ATOM 1416 C C . LEU B 1 28 ? 39.608 24.445 12.744 1.00 49.38 228 LEU B C 1
ATOM 1417 O O . LEU B 1 28 ? 40.825 24.371 12.904 1.00 49.08 228 LEU B O 1
ATOM 1422 N N . TYR B 1 29 ? 38.983 23.841 11.739 1.00 48.34 229 TYR B N 1
ATOM 1423 C CA . TYR B 1 29 ? 39.728 23.023 10.793 1.00 47.44 229 TYR B CA 1
ATOM 1424 C C . TYR B 1 29 ? 39.178 23.082 9.378 1.00 45.88 229 TYR B C 1
ATOM 1425 O O . TYR B 1 29 ? 38.003 23.375 9.161 1.00 45.12 229 TYR B O 1
ATOM 1434 N N . PRO B 1 30 ? 40.037 22.805 8.389 1.00 44.49 230 PRO B N 1
ATOM 1435 C CA . PRO B 1 30 ? 39.654 22.819 6.980 1.00 43.81 230 PRO B CA 1
ATOM 1436 C C . PRO B 1 30 ? 38.315 22.149 6.695 1.00 43.63 230 PRO B C 1
ATOM 1437 O O . PRO B 1 30 ? 37.594 22.580 5.802 1.00 43.15 230 PRO B O 1
ATOM 1441 N N . ILE B 1 31 ? 37.968 21.113 7.456 1.00 41.67 231 ILE B N 1
ATOM 1442 C CA . ILE B 1 31 ? 36.699 20.435 7.220 1.00 41.81 231 ILE B CA 1
ATOM 1443 C C . ILE B 1 31 ? 35.511 21.156 7.832 1.00 40.59 231 ILE B C 1
ATOM 1444 O O . ILE B 1 31 ? 34.367 20.791 7.576 1.00 41.11 231 ILE B O 1
ATOM 1449 N N . VAL B 1 32 ? 35.774 22.151 8.669 1.00 39.76 232 VAL B N 1
ATOM 1450 C CA . VAL B 1 32 ? 34.691 22.929 9.259 1.00 38.87 232 VAL B CA 1
ATOM 1451 C C . VAL B 1 32 ? 34.599 24.100 8.303 1.00 39.65 232 VAL B C 1
ATOM 1452 O O . VAL B 1 32 ? 35.518 24.905 8.205 1.00 37.98 232 VAL B O 1
ATOM 1456 N N . PRO B 1 33 ? 33.491 24.192 7.555 1.00 39.77 233 PRO B N 1
ATOM 1457 C CA . PRO B 1 33 ? 33.283 25.263 6.581 1.00 39.55 233 PRO B CA 1
ATOM 1458 C C . PRO B 1 33 ? 32.970 26.618 7.155 1.00 37.68 233 PRO B C 1
ATOM 1459 O O . PRO B 1 33 ? 32.317 26.739 8.190 1.00 38.38 233 PRO B O 1
ATOM 1463 N N . ARG B 1 34 ? 33.441 27.641 6.462 1.00 36.63 234 ARG B N 1
ATOM 1464 C CA . ARG B 1 34 ? 33.155 28.998 6.861 1.00 35.84 234 ARG B CA 1
ATOM 1465 C C . ARG B 1 34 ? 31.686 29.184 6.472 1.00 35.37 234 ARG B C 1
ATOM 1466 O O . ARG B 1 34 ? 31.216 28.590 5.497 1.00 32.13 234 ARG B O 1
ATOM 1474 N N . LEU B 1 35 ? 30.968 29.998 7.238 1.00 35.60 235 LEU B N 1
ATOM 1475 C CA . LEU B 1 35 ? 29.556 30.241 6.990 1.00 37.82 235 LEU B CA 1
ATOM 1476 C C . LEU B 1 35 ? 29.266 31.706 6.685 1.00 38.44 235 LEU B C 1
ATOM 1477 O O . LEU B 1 35 ? 28.167 32.052 6.248 1.00 37.91 235 LEU B O 1
ATOM 1482 N N . ALA B 1 36 ? 30.247 32.562 6.930 1.00 38.45 236 ALA B N 1
ATOM 1483 C CA . ALA B 1 36 ? 30.091 33.996 6.703 1.00 38.73 236 ALA B CA 1
ATOM 1484 C C . ALA B 1 36 ? 29.610 34.347 5.293 1.00 37.79 236 ALA B C 1
ATOM 1485 O O . ALA B 1 36 ? 30.305 34.110 4.303 1.00 36.51 236 ALA B O 1
ATOM 1487 N N . GLY B 1 37 ? 28.418 34.922 5.217 1.00 38.11 237 GLY B N 1
ATOM 1488 C CA . GLY B 1 37 ? 27.877 35.322 3.938 1.00 39.19 237 GLY B CA 1
ATOM 1489 C C . GLY B 1 37 ? 27.332 34.198 3.083 1.00 39.12 237 GLY B C 1
ATOM 1490 O O . GLY B 1 37 ? 27.030 34.415 1.913 1.00 38.92 237 GLY B O 1
ATOM 1491 N N . GLN B 1 38 ? 27.221 32.995 3.637 1.00 37.54 238 GLN B N 1
ATOM 1492 C CA . GLN B 1 38 ? 26.669 31.893 2.853 1.00 35.07 238 GLN B CA 1
ATOM 1493 C C . GLN B 1 38 ? 25.205 32.248 2.622 1.00 33.73 238 GLN B C 1
ATOM 1494 O O . GLN B 1 38 ? 24.561 32.902 3.447 1.00 32.66 238 GLN B O 1
ATOM 1500 N N . HIS B 1 39 ? 24.670 31.830 1.488 1.00 33.95 239 HIS B N 1
ATOM 1501 C CA . HIS B 1 39 ? 23.296 32.176 1.203 1.00 34.65 239 HIS B CA 1
ATOM 1502 C C . HIS B 1 39 ? 22.381 31.605 2.272 1.00 35.87 239 HIS B C 1
ATOM 1503 O O . HIS B 1 39 ? 22.478 30.432 2.647 1.00 35.95 239 HIS B O 1
ATOM 1510 N N . LYS B 1 40 ? 21.528 32.484 2.791 1.00 36.52 240 LYS B N 1
ATOM 1511 C CA . LYS B 1 40 ? 20.597 32.161 3.856 1.00 37.44 240 LYS B CA 1
ATOM 1512 C C . LYS B 1 40 ? 19.705 30.973 3.521 1.00 38.95 240 LYS B C 1
ATOM 1513 O O . LYS B 1 40 ? 19.549 30.071 4.340 1.00 40.28 240 LYS B O 1
ATOM 1519 N N . SER B 1 41 ? 19.118 30.962 2.328 1.00 38.49 241 SER B N 1
ATOM 1520 C CA . SER B 1 41 ? 18.259 29.850 1.938 1.00 38.95 241 SER B CA 1
ATOM 1521 C C . SER B 1 41 ? 19.015 28.533 1.978 1.00 37.89 241 SER B C 1
ATOM 1522 O O . SER B 1 41 ? 18.466 27.502 2.357 1.00 37.53 241 SER B O 1
ATOM 1525 N N . TYR B 1 42 ? 20.271 28.579 1.548 1.00 37.43 242 TYR B N 1
ATOM 1526 C CA . TYR B 1 42 ? 21.120 27.400 1.517 1.00 38.18 242 TYR B CA 1
ATOM 1527 C C . TYR B 1 42 ? 21.405 26.927 2.943 1.00 38.25 242 TYR B C 1
ATOM 1528 O O . TYR B 1 42 ? 21.304 25.740 3.243 1.00 37.34 242 TYR B O 1
ATOM 1537 N N . MET B 1 43 ? 21.753 27.858 3.820 1.00 39.63 243 MET B N 1
ATOM 1538 C CA . MET B 1 43 ? 22.047 27.508 5.202 1.00 42.38 243 MET B CA 1
ATOM 1539 C C . MET B 1 43 ? 20.846 26.895 5.884 1.00 42.21 243 MET B C 1
ATOM 1540 O O . MET B 1 43 ? 20.979 25.936 6.638 1.00 42.93 243 MET B O 1
ATOM 1545 N N . GLU B 1 44 ? 19.674 27.459 5.610 1.00 42.21 244 GLU B N 1
ATOM 1546 C CA . GLU B 1 44 ? 18.430 26.964 6.182 1.00 41.24 244 GLU B CA 1
ATOM 1547 C C . GLU B 1 44 ? 18.248 25.523 5.778 1.00 40.23 244 GLU B C 1
ATOM 1548 O O . GLU B 1 44 ? 17.894 24.684 6.591 1.00 40.07 244 GLU B O 1
ATOM 1554 N N . ALA B 1 45 ? 18.497 25.247 4.505 1.00 40.38 245 ALA B N 1
ATOM 1555 C CA . ALA B 1 45 ? 18.355 23.903 3.968 1.00 40.31 245 ALA B CA 1
ATOM 1556 C C . ALA B 1 45 ? 19.346 22.945 4.617 1.00 39.82 245 ALA B C 1
ATOM 1557 O O . ALA B 1 45 ? 18.986 21.846 5.014 1.00 39.53 245 ALA B O 1
ATOM 1559 N N . GLN B 1 46 ? 20.604 23.350 4.726 1.00 40.52 246 GLN B N 1
ATOM 1560 C CA . GLN B 1 46 ? 21.585 22.455 5.328 1.00 41.31 246 GLN B CA 1
ATOM 1561 C C . GLN B 1 46 ? 21.222 22.149 6.777 1.00 41.75 246 GLN B C 1
ATOM 1562 O O . GLN B 1 46 ? 21.199 20.989 7.189 1.00 41.80 246 GLN B O 1
ATOM 1568 N N . LEU B 1 47 ? 20.933 23.191 7.548 1.00 42.72 247 LEU B N 1
ATOM 1569 C CA . LEU B 1 47 ? 20.559 23.004 8.945 1.00 44.07 247 LEU B CA 1
ATOM 1570 C C . LEU B 1 47 ? 19.363 22.030 9.031 1.00 45.00 247 LEU B C 1
ATOM 1571 O O . LEU B 1 47 ? 19.395 21.053 9.780 1.00 44.88 247 LEU B O 1
ATOM 1576 N N . LYS B 1 48 ? 18.320 22.283 8.247 1.00 43.80 248 LYS B N 1
ATOM 1577 C CA . LYS B 1 48 ? 17.155 21.406 8.256 1.00 44.54 248 LYS B CA 1
ATOM 1578 C C . LYS B 1 48 ? 17.555 20.001 7.809 1.00 42.50 248 LYS B C 1
ATOM 1579 O O . LYS B 1 48 ? 17.043 19.001 8.308 1.00 42.61 248 LYS B O 1
ATOM 1585 N N . ALA B 1 49 ? 18.482 19.930 6.865 1.00 41.55 249 ALA B N 1
ATOM 1586 C CA . ALA B 1 49 ? 18.939 18.648 6.363 1.00 41.03 249 ALA B CA 1
ATOM 1587 C C . ALA B 1 49 ? 19.678 17.874 7.454 1.00 41.82 249 ALA B C 1
ATOM 1588 O O . ALA B 1 49 ? 19.566 16.650 7.547 1.00 43.17 249 ALA B O 1
ATOM 1590 N N . TYR B 1 50 ? 20.456 18.579 8.268 1.00 42.72 250 TYR B N 1
ATOM 1591 C CA . TYR B 1 50 ? 21.187 17.913 9.338 1.00 42.70 250 TYR B CA 1
ATOM 1592 C C . TYR B 1 50 ? 20.180 17.478 10.390 1.00 45.43 250 TYR B C 1
ATOM 1593 O O . TYR B 1 50 ? 20.318 16.417 10.994 1.00 46.42 250 TYR B O 1
ATOM 1602 N N . LYS B 1 51 ? 19.153 18.297 10.586 1.00 47.31 251 LYS B N 1
ATOM 1603 C CA . LYS B 1 51 ? 18.128 17.997 11.569 1.00 49.07 251 LYS B CA 1
ATOM 1604 C C . LYS B 1 51 ? 17.298 16.760 11.192 1.00 49.74 251 LYS B C 1
ATOM 1605 O O . LYS B 1 51 ? 17.092 15.884 12.032 1.00 51.01 251 LYS B O 1
ATOM 1611 N N . ASP B 1 52 ? 16.820 16.673 9.950 1.00 49.36 252 ASP B N 1
ATOM 1612 C CA . ASP B 1 52 ? 16.055 15.494 9.555 1.00 48.60 252 ASP B CA 1
ATOM 1613 C C . ASP B 1 52 ? 16.976 14.402 9.023 1.00 49.04 252 ASP B C 1
ATOM 1614 O O . ASP B 1 52 ? 16.528 13.395 8.474 1.00 50.51 252 ASP B O 1
ATOM 1619 N N . HIS B 1 53 ? 18.274 14.615 9.194 1.00 48.81 253 HIS B N 1
ATOM 1620 C CA . HIS B 1 53 ? 19.286 13.649 8.788 1.00 48.09 253 HIS B CA 1
ATOM 1621 C C . HIS B 1 53 ? 19.402 13.348 7.306 1.00 47.85 253 HIS B C 1
ATOM 1622 O O . HIS B 1 53 ? 20.092 12.406 6.929 1.00 46.46 253 HIS B O 1
ATOM 1629 N N . SER B 1 54 ? 18.738 14.134 6.461 1.00 47.48 254 SER B N 1
ATOM 1630 C CA . SER B 1 54 ? 18.840 13.912 5.018 1.00 47.01 254 SER B CA 1
ATOM 1631 C C . SER B 1 54 ? 20.277 14.205 4.561 1.00 45.47 254 SER B C 1
ATOM 1632 O O . SER B 1 54 ? 20.733 13.684 3.549 1.00 44.53 254 SER B O 1
ATOM 1635 N N . ARG B 1 55 ? 20.991 15.046 5.304 1.00 44.82 255 ARG B N 1
ATOM 1636 C CA . ARG B 1 55 ? 22.381 15.310 4.970 1.00 44.10 255 ARG B CA 1
ATOM 1637 C C . ARG B 1 55 ? 23.063 14.356 5.914 1.00 44.30 255 ARG B C 1
ATOM 1638 O O . ARG B 1 55 ? 23.157 14.619 7.106 1.00 44.91 255 ARG B O 1
ATOM 1646 N N . ALA B 1 56 ? 23.526 13.233 5.394 1.00 45.49 256 ALA B N 1
ATOM 1647 C CA . ALA B 1 56 ? 24.142 12.256 6.261 1.00 45.79 256 ALA B CA 1
ATOM 1648 C C . ALA B 1 56 ? 25.587 11.940 5.935 1.00 46.34 256 ALA B C 1
ATOM 1649 O O . ALA B 1 56 ? 26.097 10.894 6.347 1.00 47.68 256 ALA B O 1
ATOM 1651 N N . ASP B 1 57 ? 26.265 12.811 5.195 1.00 44.62 257 ASP B N 1
ATOM 1652 C CA . ASP B 1 57 ? 27.664 12.522 4.927 1.00 43.94 257 ASP B CA 1
ATOM 1653 C C . ASP B 1 57 ? 28.310 12.388 6.304 1.00 43.05 257 ASP B C 1
ATOM 1654 O O . ASP B 1 57 ? 27.811 12.926 7.284 1.00 40.27 257 ASP B O 1
ATOM 1659 N N . GLN B 1 58 ? 29.414 11.657 6.362 1.00 44.87 258 GLN B N 1
ATOM 1660 C CA . GLN B 1 58 ? 30.121 11.393 7.607 1.00 44.89 258 GLN B CA 1
ATOM 1661 C C . GLN B 1 58 ? 30.351 12.591 8.517 1.00 44.60 258 GLN B C 1
ATOM 1662 O O . GLN B 1 58 ? 29.948 12.565 9.689 1.00 43.25 258 GLN B O 1
ATOM 1668 N N . ASN B 1 59 ? 30.983 13.646 8.008 1.00 43.23 259 ASN B N 1
ATOM 1669 C CA . ASN B 1 59 ? 31.229 14.804 8.864 1.00 42.92 259 ASN B CA 1
ATOM 1670 C C . ASN B 1 59 ? 29.958 15.494 9.307 1.00 42.14 259 ASN B C 1
ATOM 1671 O O . ASN B 1 59 ? 29.936 16.146 10.354 1.00 42.39 259 ASN B O 1
ATOM 1676 N N . GLY B 1 60 ? 28.896 15.337 8.522 1.00 40.82 260 GLY B N 1
ATOM 1677 C CA . GLY B 1 60 ? 27.630 15.949 8.879 1.00 39.88 260 GLY B CA 1
ATOM 1678 C C . GLY B 1 60 ? 27.021 15.258 10.082 1.00 39.76 260 GLY B C 1
ATOM 1679 O O . GLY B 1 60 ? 26.624 15.900 11.054 1.00 39.57 260 GLY B O 1
ATOM 1680 N N . GLU B 1 61 ? 26.940 13.937 10.020 1.00 40.24 261 GLU B N 1
ATOM 1681 C CA . GLU B 1 61 ? 26.378 13.187 11.131 1.00 42.71 261 GLU B CA 1
ATOM 1682 C C . GLU B 1 61 ? 27.220 13.383 12.384 1.00 42.66 261 GLU B C 1
ATOM 1683 O O . GLU B 1 61 ? 26.688 13.521 13.482 1.00 43.48 261 GLU B O 1
ATOM 1689 N N . ILE B 1 62 ? 28.538 13.414 12.209 1.00 42.72 262 ILE B N 1
ATOM 1690 C CA . ILE B 1 62 ? 29.449 13.578 13.338 1.00 42.67 262 ILE B CA 1
ATOM 1691 C C . ILE B 1 62 ? 29.380 14.922 14.050 1.00 42.43 262 ILE B C 1
ATOM 1692 O O . ILE B 1 62 ? 29.199 14.980 15.265 1.00 39.81 262 ILE B O 1
ATOM 1697 N N . TYR B 1 63 ? 29.510 16.008 13.299 1.00 41.71 263 TYR B N 1
ATOM 1698 C CA . TYR B 1 63 ? 29.519 17.312 13.929 1.00 40.32 263 TYR B CA 1
ATOM 1699 C C . TYR B 1 63 ? 28.235 18.121 13.920 1.00 41.09 263 TYR B C 1
ATOM 1700 O O . TYR B 1 63 ? 27.967 18.864 14.858 1.00 41.46 263 TYR B O 1
ATOM 1709 N N . MET B 1 64 ? 27.433 17.985 12.874 1.00 42.25 264 MET B N 1
ATOM 1710 C CA . MET B 1 64 ? 26.211 18.770 12.802 1.00 41.76 264 MET B CA 1
ATOM 1711 C C . MET B 1 64 ? 24.937 18.119 13.312 1.00 41.29 264 MET B C 1
ATOM 1712 O O . MET B 1 64 ? 24.074 18.807 13.854 1.00 41.57 264 MET B O 1
ATOM 1717 N N . TRP B 1 65 ? 24.794 16.809 13.148 1.00 42.22 265 TRP B N 1
ATOM 1718 C CA . TRP B 1 65 ? 23.582 16.168 13.643 1.00 45.20 265 TRP B CA 1
ATOM 1719 C C . TRP B 1 65 ? 23.358 16.522 15.110 1.00 46.47 265 TRP B C 1
ATOM 1720 O O . TRP B 1 65 ? 22.245 16.860 15.508 1.00 48.20 265 TRP B O 1
ATOM 1731 N N . PRO B 1 66 ? 24.417 16.455 15.935 1.00 46.91 266 PRO B N 1
ATOM 1732 C CA . PRO B 1 66 ? 24.242 16.795 17.347 1.00 48.69 266 PRO B CA 1
ATOM 1733 C C . PRO B 1 66 ? 23.700 18.214 17.570 1.00 48.84 266 PRO B C 1
ATOM 1734 O O . PRO B 1 66 ? 22.689 18.386 18.234 1.00 48.19 266 PRO B O 1
ATOM 1738 N N . VAL B 1 67 ? 24.359 19.229 17.018 1.00 50.17 267 VAL B N 1
ATOM 1739 C CA . VAL B 1 67 ? 23.880 20.599 17.204 1.00 51.06 267 VAL B CA 1
ATOM 1740 C C . VAL B 1 67 ? 22.524 20.822 16.558 1.00 51.48 267 VAL B C 1
ATOM 1741 O O . VAL B 1 67 ? 21.679 21.515 17.109 1.00 51.38 267 VAL B O 1
ATOM 1745 N N . ALA B 1 68 ? 22.330 20.238 15.382 1.00 52.57 268 ALA B N 1
ATOM 1746 C CA . ALA B 1 68 ? 21.084 20.391 14.645 1.00 53.69 268 ALA B CA 1
ATOM 1747 C C . ALA B 1 68 ? 19.884 19.874 15.422 1.00 55.18 268 ALA B C 1
ATOM 1748 O O . ALA B 1 68 ? 18.848 20.537 15.490 1.00 55.49 268 ALA B O 1
ATOM 1750 N N . GLN B 1 69 ? 20.023 18.691 16.009 1.00 56.29 269 GLN B N 1
ATOM 1751 C CA . GLN B 1 69 ? 18.931 18.101 16.774 1.00 57.38 269 GLN B CA 1
ATOM 1752 C C . GLN B 1 69 ? 18.404 19.077 17.823 1.00 57.15 269 GLN B C 1
ATOM 1753 O O . GLN B 1 69 ? 17.231 19.041 18.180 1.00 57.13 269 GLN B O 1
ATOM 1759 N N . ALA B 1 70 ? 19.272 19.961 18.299 1.00 57.83 270 ALA B N 1
ATOM 1760 C CA . ALA B 1 70 ? 18.894 20.938 19.315 1.00 59.14 270 ALA B CA 1
ATOM 1761 C C . ALA B 1 70 ? 18.196 22.187 18.770 1.00 60.16 270 ALA B C 1
ATOM 1762 O O . ALA B 1 70 ? 17.605 22.952 19.529 1.00 60.98 270 ALA B O 1
ATOM 1764 N N . LEU B 1 71 ? 18.262 22.394 17.460 1.00 60.28 271 LEU B N 1
ATOM 1765 C CA . LEU B 1 71 ? 17.651 23.572 16.842 1.00 60.15 271 LEU B CA 1
ATOM 1766 C C . LEU B 1 71 ? 16.209 23.371 16.382 1.00 60.16 271 LEU B C 1
ATOM 1767 O O . LEU B 1 71 ? 15.867 22.325 15.829 1.00 60.94 271 LEU B O 1
ATOM 1772 N N . ASP B 1 72 ? 15.369 24.378 16.611 1.00 60.38 272 ASP B N 1
ATOM 1773 C CA . ASP B 1 72 ? 13.972 24.335 16.173 1.00 59.80 272 ASP B CA 1
ATOM 1774 C C . ASP B 1 72 ? 13.870 25.236 14.938 1.00 58.93 272 ASP B C 1
ATOM 1775 O O . ASP B 1 72 ? 14.746 26.078 14.709 1.00 59.02 272 ASP B O 1
ATOM 1780 N N . SER B 1 73 ? 12.822 25.053 14.141 1.00 57.33 273 SER B N 1
ATOM 1781 C CA . SER B 1 73 ? 12.630 25.851 12.933 1.00 56.63 273 SER B CA 1
ATOM 1782 C C . SER B 1 73 ? 13.019 27.320 13.094 1.00 56.07 273 SER B C 1
ATOM 1783 O O . SER B 1 73 ? 13.674 27.895 12.227 1.00 55.64 273 SER B O 1
ATOM 1786 N N . ALA B 1 74 ? 12.620 27.928 14.204 1.00 55.31 274 ALA B N 1
ATOM 1787 C CA . ALA B 1 74 ? 12.937 29.332 14.447 1.00 55.01 274 ALA B CA 1
ATOM 1788 C C . ALA B 1 74 ? 14.438 29.590 14.524 1.00 54.43 274 ALA B C 1
ATOM 1789 O O . ALA B 1 74 ? 14.949 30.533 13.915 1.00 55.49 274 ALA B O 1
ATOM 1791 N N . LYS B 1 75 ? 15.139 28.756 15.283 1.00 52.90 275 LYS B N 1
ATOM 1792 C CA . LYS B 1 75 ? 16.577 28.903 15.449 1.00 51.29 275 LYS B CA 1
ATOM 1793 C C . LYS B 1 75 ? 17.324 28.738 14.135 1.00 48.58 275 LYS B C 1
ATOM 1794 O O . LYS B 1 75 ? 18.218 29.525 13.805 1.00 47.15 275 LYS B O 1
ATOM 1800 N N . ILE B 1 76 ? 16.961 27.699 13.398 1.00 45.53 276 ILE B N 1
ATOM 1801 C CA . ILE B 1 76 ? 17.590 27.427 12.122 1.00 44.22 276 ILE B CA 1
ATOM 1802 C C . ILE B 1 76 ? 17.514 28.650 11.216 1.00 43.13 276 ILE B C 1
ATOM 1803 O O . ILE B 1 76 ? 18.462 28.977 10.509 1.00 41.22 276 ILE B O 1
ATOM 1808 N N . THR B 1 77 ? 16.387 29.341 11.258 1.00 43.69 277 THR B N 1
ATOM 1809 C CA . THR B 1 77 ? 16.215 30.517 10.426 1.00 43.45 277 THR B CA 1
ATOM 1810 C C . THR B 1 77 ? 17.040 31.686 10.942 1.00 43.97 277 THR B C 1
ATOM 1811 O O . THR B 1 77 ? 17.664 32.415 10.168 1.00 43.18 277 THR B O 1
ATOM 1815 N N . ALA B 1 78 ? 17.051 31.864 12.256 1.00 43.54 278 ALA B N 1
ATOM 1816 C CA . ALA B 1 78 ? 17.807 32.957 12.834 1.00 42.83 278 ALA B CA 1
ATOM 1817 C C . ALA B 1 78 ? 19.290 32.764 12.574 1.00 42.65 278 ALA B C 1
ATOM 1818 O O . ALA B 1 78 ? 20.011 33.724 12.318 1.00 44.80 278 ALA B O 1
ATOM 1820 N N . LEU B 1 79 ? 19.752 31.521 12.632 1.00 42.49 279 LEU B N 1
ATOM 1821 C CA . LEU B 1 79 ? 21.168 31.246 12.404 1.00 42.17 279 LEU B CA 1
ATOM 1822 C C . LEU B 1 79 ? 21.513 31.458 10.937 1.00 40.50 279 LEU B C 1
ATOM 1823 O O . LEU B 1 79 ? 22.457 32.168 10.631 1.00 40.78 279 LEU B O 1
ATOM 1828 N N . ALA B 1 80 ? 20.747 30.854 10.033 1.00 40.80 280 ALA B N 1
ATOM 1829 C CA . ALA B 1 80 ? 21.006 31.015 8.602 1.00 39.98 280 ALA B CA 1
ATOM 1830 C C . ALA B 1 80 ? 21.113 32.502 8.266 1.00 39.09 280 ALA B C 1
ATOM 1831 O O . ALA B 1 80 ? 22.038 32.930 7.573 1.00 37.96 280 ALA B O 1
ATOM 1833 N N . ASP B 1 81 ? 20.163 33.277 8.779 1.00 40.44 281 ASP B N 1
ATOM 1834 C CA . ASP B 1 81 ? 20.132 34.717 8.566 1.00 42.30 281 ASP B CA 1
ATOM 1835 C C . ASP B 1 81 ? 21.368 35.367 9.170 1.00 42.68 281 ASP B C 1
ATOM 1836 O O . ASP B 1 81 ? 21.981 36.237 8.559 1.00 42.62 281 ASP B O 1
ATOM 1841 N N . TYR B 1 82 ? 21.745 34.928 10.366 1.00 43.60 282 TYR B N 1
ATOM 1842 C CA . TYR B 1 82 ? 22.907 35.498 11.039 1.00 43.11 282 TYR B CA 1
ATOM 1843 C C . TYR B 1 82 ? 24.216 35.377 10.272 1.00 41.97 282 TYR B C 1
ATOM 1844 O O . TYR B 1 82 ? 24.897 36.376 10.054 1.00 42.06 282 TYR B O 1
ATOM 1853 N N . PHE B 1 83 ? 24.593 34.163 9.880 1.00 41.13 283 PHE B N 1
ATOM 1854 C CA . PHE B 1 83 ? 25.849 34.004 9.149 1.00 40.95 283 PHE B CA 1
ATOM 1855 C C . PHE B 1 83 ? 25.779 34.597 7.761 1.00 40.11 283 PHE B C 1
ATOM 1856 O O . PHE B 1 83 ? 26.771 35.122 7.251 1.00 38.91 283 PHE B O 1
ATOM 1864 N N . ASN B 1 84 ? 24.598 34.513 7.155 1.00 40.48 284 ASN B N 1
ATOM 1865 C CA . ASN B 1 84 ? 24.385 35.066 5.823 1.00 41.32 284 ASN B CA 1
ATOM 1866 C C . ASN B 1 84 ? 24.756 36.539 5.867 1.00 42.25 284 ASN B C 1
ATOM 1867 O O . ASN B 1 84 ? 25.412 37.054 4.962 1.00 43.50 284 ASN B O 1
ATOM 1872 N N . ALA B 1 85 ? 24.363 37.207 6.947 1.00 45.40 285 ALA B N 1
ATOM 1873 C CA . ALA B 1 85 ? 24.656 38.626 7.115 1.00 48.47 285 ALA B CA 1
ATOM 1874 C C . ALA B 1 85 ? 26.126 38.927 7.421 1.00 51.15 285 ALA B C 1
ATOM 1875 O O . ALA B 1 85 ? 26.628 40.001 7.071 1.00 51.70 285 ALA B O 1
ATOM 1877 N N . GLN B 1 86 ? 26.818 37.991 8.067 1.00 53.26 286 GLN B N 1
ATOM 1878 C CA . GLN B 1 86 ? 28.219 38.206 8.415 1.00 56.05 286 GLN B CA 1
ATOM 1879 C C . GLN B 1 86 ? 29.052 38.685 7.223 1.00 57.08 286 GLN B C 1
ATOM 1880 O O . GLN B 1 86 ? 28.925 38.177 6.109 1.00 58.05 286 GLN B O 1
ATOM 1886 N N . LYS B 1 87 ? 29.885 39.689 7.460 1.00 58.30 287 LYS B N 1
ATOM 1887 C CA . LYS B 1 87 ? 30.748 40.231 6.418 1.00 59.94 287 LYS B CA 1
ATOM 1888 C C . LYS B 1 87 ? 32.107 40.595 7.011 1.00 59.77 287 LYS B C 1
ATOM 1889 O O . LYS B 1 87 ? 32.218 40.847 8.205 1.00 60.09 287 LYS B O 1
ATOM 1895 N N . PRO B 1 88 ? 33.163 40.587 6.182 1.00 59.59 288 PRO B N 1
ATOM 1896 C CA . PRO B 1 88 ? 33.022 40.237 4.765 1.00 59.40 288 PRO B CA 1
ATOM 1897 C C . PRO B 1 88 ? 32.722 38.746 4.659 1.00 58.12 288 PRO B C 1
ATOM 1898 O O . PRO B 1 88 ? 32.877 38.002 5.624 1.00 57.63 288 PRO B O 1
ATOM 1902 N N . PRO B 1 89 ? 32.264 38.295 3.491 1.00 57.88 289 PRO B N 1
ATOM 1903 C CA . PRO B 1 89 ? 31.966 36.872 3.342 1.00 56.40 289 PRO B CA 1
ATOM 1904 C C . PRO B 1 89 ? 33.202 36.014 3.567 1.00 54.55 289 PRO B C 1
ATOM 1905 O O . PRO B 1 89 ? 34.323 36.511 3.617 1.00 53.88 289 PRO B O 1
ATOM 1909 N N . MET B 1 90 ? 32.977 34.718 3.715 1.00 52.75 290 MET B N 1
ATOM 1910 C CA . MET B 1 90 ? 34.055 33.769 3.900 1.00 51.82 290 MET B CA 1
ATOM 1911 C C . MET B 1 90 ? 35.203 34.119 2.947 1.00 53.37 290 MET B C 1
ATOM 1912 O O . MET B 1 90 ? 35.009 34.197 1.731 1.00 51.88 290 MET B O 1
ATOM 1917 N N . GLN B 1 91 ? 36.392 34.318 3.504 1.00 55.81 291 GLN B N 1
ATOM 1918 C CA . GLN B 1 91 ? 37.567 34.665 2.716 1.00 59.02 291 GLN B CA 1
ATOM 1919 C C . GLN B 1 91 ? 38.717 33.687 2.883 1.00 60.99 291 GLN B C 1
ATOM 1920 O O . GLN B 1 91 ? 38.859 33.049 3.924 1.00 61.07 291 GLN B O 1
ATOM 1926 N N . SER B 1 92 ? 39.553 33.606 1.853 1.00 63.91 292 SER B N 1
ATOM 1927 C CA . SER B 1 92 ? 40.712 32.718 1.841 1.00 67.38 292 SER B CA 1
ATOM 1928 C C . SER B 1 92 ? 41.610 32.913 3.054 1.00 69.45 292 SER B C 1
ATOM 1929 O O . SER B 1 92 ? 42.183 31.951 3.571 1.00 69.31 292 SER B O 1
ATOM 1932 N N . SER B 1 93 ? 41.743 34.167 3.482 1.00 72.09 293 SER B N 1
ATOM 1933 C CA . SER B 1 93 ? 42.569 34.524 4.632 1.00 74.79 293 SER B CA 1
ATOM 1934 C C . SER B 1 93 ? 43.900 33.767 4.657 1.00 75.82 293 SER B C 1
ATOM 1935 O O . SER B 1 93 ? 44.348 33.310 5.711 1.00 76.72 293 SER B O 1
ATOM 1938 N N . GLY B 1 94 ? 44.529 33.646 3.493 1.00 76.26 294 GLY B N 1
ATOM 1939 C CA . GLY B 1 94 ? 45.793 32.936 3.388 1.00 76.51 294 GLY B CA 1
ATOM 1940 C C . GLY B 1 94 ? 45.866 32.242 2.041 1.00 76.86 294 GLY B C 1
ATOM 1941 O O . GLY B 1 94 ? 45.072 32.541 1.153 1.00 77.30 294 GLY B O 1
ATOM 1942 N N . ILE B 1 95 ? 46.809 31.322 1.875 1.00 77.20 295 ILE B N 1
ATOM 1943 C CA . ILE B 1 95 ? 46.940 30.601 0.609 1.00 77.33 295 ILE B CA 1
ATOM 1944 C C . ILE B 1 95 ? 47.286 29.148 0.907 1.00 77.35 295 ILE B C 1
ATOM 1945 O O . ILE B 1 95 ? 46.511 28.435 1.534 1.00 77.38 295 ILE B O 1
ATOM 1950 N N . LYS B 1 96 ? 48.465 28.736 0.452 1.00 77.26 296 LYS B N 1
ATOM 1951 C CA . LYS B 1 96 ? 48.992 27.393 0.645 1.00 76.94 296 LYS B CA 1
ATOM 1952 C C . LYS B 1 96 ? 48.252 26.335 -0.171 1.00 76.02 296 LYS B C 1
ATOM 1953 O O . LYS B 1 96 ? 48.117 25.185 0.253 1.00 76.73 296 LYS B O 1
ATOM 1959 N N . HIS B 1 97 ? 47.795 26.726 -1.358 1.00 74.64 297 HIS B N 1
ATOM 1960 C CA . HIS B 1 97 ? 47.080 25.808 -2.241 1.00 72.71 297 HIS B CA 1
ATOM 1961 C C . HIS B 1 97 ? 47.449 26.047 -3.699 1.00 72.06 297 HIS B C 1
ATOM 1962 O O . HIS B 1 97 ? 47.112 27.082 -4.274 1.00 72.59 297 HIS B O 1
ATOM 1969 N N . ALA B 1 98 ? 48.143 25.083 -4.292 1.00 70.69 298 ALA B N 1
ATOM 1970 C CA . ALA B 1 98 ? 48.568 25.200 -5.678 1.00 70.11 298 ALA B CA 1
ATOM 1971 C C . ALA B 1 98 ? 47.508 24.676 -6.631 1.00 69.53 298 ALA B C 1
ATOM 1972 O O . ALA B 1 98 ? 46.650 23.885 -6.243 1.00 69.58 298 ALA B O 1
ATOM 1974 N N . GLY B 1 99 ? 47.575 25.121 -7.882 1.00 68.36 299 GLY B N 1
ATOM 1975 C CA . GLY B 1 99 ? 46.611 24.678 -8.869 1.00 66.57 299 GLY B CA 1
ATOM 1976 C C . GLY B 1 99 ? 45.457 25.642 -9.052 1.00 64.76 299 GLY B C 1
ATOM 1977 O O . GLY B 1 99 ? 44.455 25.298 -9.671 1.00 64.27 299 GLY B O 1
ATOM 1978 N N . ALA B 1 100 ? 45.593 26.848 -8.512 1.00 63.30 300 ALA B N 1
ATOM 1979 C CA . ALA B 1 100 ? 44.546 27.849 -8.638 1.00 62.63 300 ALA B CA 1
ATOM 1980 C C . ALA B 1 100 ? 44.233 28.080 -10.115 1.00 62.19 300 ALA B C 1
ATOM 1981 O O . ALA B 1 100 ? 43.084 28.303 -10.491 1.00 61.50 300 ALA B O 1
ATOM 1983 N N . LYS B 1 101 ? 45.266 28.005 -10.948 1.00 61.65 301 LYS B N 1
ATOM 1984 C CA . LYS B 1 101 ? 45.121 28.223 -12.382 1.00 61.08 301 LYS B CA 1
ATOM 1985 C C . LYS B 1 101 ? 44.264 27.141 -13.045 1.00 59.96 301 LYS B C 1
ATOM 1986 O O . LYS B 1 101 ? 43.329 27.447 -13.791 1.00 58.48 301 LYS B O 1
ATOM 1992 N N . GLU B 1 102 ? 44.580 25.878 -12.781 1.00 58.50 302 GLU B N 1
ATOM 1993 C CA . GLU B 1 102 ? 43.799 24.791 -13.361 1.00 58.46 302 GLU B CA 1
ATOM 1994 C C . GLU B 1 102 ? 42.381 24.887 -12.807 1.00 56.95 302 GLU B C 1
ATOM 1995 O O . GLU B 1 102 ? 41.406 24.820 -13.553 1.00 56.59 302 GLU B O 1
ATOM 2001 N N . GLY B 1 103 ? 42.284 25.054 -11.491 1.00 54.70 303 GLY B N 1
ATOM 2002 C CA . GLY B 1 103 ? 40.992 25.166 -10.844 1.00 52.36 303 GLY B CA 1
ATOM 2003 C C . GLY B 1 103 ? 40.091 26.186 -11.514 1.00 51.57 303 GLY B C 1
ATOM 2004 O O . GLY B 1 103 ? 38.918 25.906 -11.763 1.00 51.67 303 GLY B O 1
ATOM 2005 N N . LYS B 1 104 ? 40.627 27.370 -11.807 1.00 50.16 304 LYS B N 1
ATOM 2006 C CA . LYS B 1 104 ? 39.842 28.420 -12.456 1.00 47.39 304 LYS B CA 1
ATOM 2007 C C . LYS B 1 104 ? 39.309 27.913 -13.790 1.00 45.47 304 LYS B C 1
ATOM 2008 O O . LYS B 1 104 ? 38.177 28.203 -14.165 1.00 44.64 304 LYS B O 1
ATOM 2014 N N . ALA B 1 105 ? 40.137 27.148 -14.497 1.00 44.91 305 ALA B N 1
ATOM 2015 C CA . ALA B 1 105 ? 39.759 26.587 -15.792 1.00 43.62 305 ALA B CA 1
ATOM 2016 C C . ALA B 1 105 ? 38.577 25.652 -15.606 1.00 43.37 305 ALA B C 1
ATOM 2017 O O . ALA B 1 105 ? 37.564 25.775 -16.289 1.00 44.89 305 ALA B O 1
ATOM 2019 N N . ILE B 1 106 ? 38.703 24.711 -14.678 1.00 41.88 306 ILE B N 1
ATOM 2020 C CA . ILE B 1 106 ? 37.612 23.788 -14.420 1.00 40.56 306 ILE B CA 1
ATOM 2021 C C . ILE B 1 106 ? 36.371 24.597 -14.064 1.00 40.83 306 ILE B C 1
ATOM 2022 O O . ILE B 1 106 ? 35.304 24.394 -14.627 1.00 41.18 306 ILE B O 1
ATOM 2027 N N . PHE B 1 107 ? 36.521 25.534 -13.139 1.00 40.39 307 PHE B N 1
ATOM 2028 C CA . PHE B 1 107 ? 35.392 26.336 -12.697 1.00 41.30 307 PHE B CA 1
ATOM 2029 C C . PHE B 1 107 ? 34.683 27.119 -13.802 1.00 43.08 307 PHE B C 1
ATOM 2030 O O . PHE B 1 107 ? 33.475 27.334 -13.739 1.00 41.45 307 PHE B O 1
ATOM 2038 N N . ASN B 1 108 ? 35.433 27.535 -14.814 1.00 44.86 308 ASN B N 1
ATOM 2039 C CA . ASN B 1 108 ? 34.872 28.312 -15.909 1.00 47.60 308 ASN B CA 1
ATOM 2040 C C . ASN B 1 108 ? 34.604 27.542 -17.188 1.00 49.05 308 ASN B C 1
ATOM 2041 O O . ASN B 1 108 ? 33.754 27.927 -17.985 1.00 50.48 308 ASN B O 1
ATOM 2046 N N . GLN B 1 109 ? 35.326 26.455 -17.392 1.00 50.41 309 GLN B N 1
ATOM 2047 C CA . GLN B 1 109 ? 35.165 25.682 -18.607 1.00 53.14 309 GLN B CA 1
ATOM 2048 C C . GLN B 1 109 ? 34.663 24.287 -18.309 1.00 53.41 309 GLN B C 1
ATOM 2049 O O . GLN B 1 109 ? 34.233 23.573 -19.206 1.00 53.15 309 GLN B O 1
ATOM 2055 N N . GLY B 1 110 ? 34.699 23.913 -17.038 1.00 54.32 310 GLY B N 1
ATOM 2056 C CA . GLY B 1 110 ? 34.266 22.588 -16.661 1.00 55.88 310 GLY B CA 1
ATOM 2057 C C . GLY B 1 110 ? 35.337 21.655 -17.173 1.00 58.06 310 GLY B C 1
ATOM 2058 O O . GLY B 1 110 ? 36.449 22.096 -17.479 1.00 56.44 310 GLY B O 1
ATOM 2059 N N . VAL B 1 111 ? 35.024 20.371 -17.270 1.00 60.36 311 VAL B N 1
ATOM 2060 C CA . VAL B 1 111 ? 36.005 19.432 -17.769 1.00 63.83 311 VAL B CA 1
ATOM 2061 C C . VAL B 1 111 ? 35.622 18.992 -19.166 1.00 65.51 311 VAL B C 1
ATOM 2062 O O . VAL B 1 111 ? 34.769 18.122 -19.360 1.00 63.69 311 VAL B O 1
ATOM 2066 N N . THR B 1 112 ? 36.260 19.656 -20.124 1.00 68.69 312 THR B N 1
ATOM 2067 C CA . THR B 1 112 ? 36.096 19.427 -21.551 1.00 71.03 312 THR B CA 1
ATOM 2068 C C . THR B 1 112 ? 35.233 18.215 -21.869 1.00 71.57 312 THR B C 1
ATOM 2069 O O . THR B 1 112 ? 34.091 18.342 -22.314 1.00 71.23 312 THR B O 1
ATOM 2073 N N . ASN B 1 113 ? 35.803 17.042 -21.623 1.00 72.16 313 ASN B N 1
ATOM 2074 C CA . ASN B 1 113 ? 35.138 15.777 -21.868 1.00 72.60 313 ASN B CA 1
ATOM 2075 C C . ASN B 1 113 ? 34.306 15.330 -20.679 1.00 72.22 313 ASN B C 1
ATOM 2076 O O . ASN B 1 113 ? 33.086 15.421 -20.729 1.00 72.29 313 ASN B O 1
ATOM 2081 N N . GLU B 1 114 ? 34.986 14.853 -19.631 1.00 71.84 314 GLU B N 1
ATOM 2082 C CA . GLU B 1 114 ? 34.410 14.342 -18.370 1.00 71.03 314 GLU B CA 1
ATOM 2083 C C . GLU B 1 114 ? 32.941 14.577 -18.012 1.00 69.34 314 GLU B C 1
ATOM 2084 O O . GLU B 1 114 ? 32.464 14.080 -16.986 1.00 68.86 314 GLU B O 1
ATOM 2090 N N . GLN B 1 115 ? 32.238 15.341 -18.835 1.00 67.47 315 GLN B N 1
ATOM 2091 C CA . GLN B 1 115 ? 30.834 15.632 -18.628 1.00 65.49 315 GLN B CA 1
ATOM 2092 C C . GLN B 1 115 ? 30.645 16.550 -17.429 1.00 62.79 315 GLN B C 1
ATOM 2093 O O . GLN B 1 115 ? 29.544 16.666 -16.896 1.00 62.75 315 GLN B O 1
ATOM 2099 N N . ILE B 1 116 ? 31.724 17.192 -16.997 1.00 59.56 316 ILE B N 1
ATOM 2100 C CA . ILE B 1 116 ? 31.644 18.117 -15.872 1.00 56.04 316 ILE B CA 1
ATOM 2101 C C . ILE B 1 116 ? 31.437 19.520 -16.417 1.00 54.11 316 ILE B C 1
ATOM 2102 O O . ILE B 1 116 ? 32.316 20.067 -17.081 1.00 52.12 316 ILE B O 1
ATOM 2107 N N . PRO B 1 117 ? 30.259 20.120 -16.153 1.00 53.18 317 PRO B N 1
ATOM 2108 C CA . PRO B 1 117 ? 29.967 21.472 -16.639 1.00 50.93 317 PRO B CA 1
ATOM 2109 C C . PRO B 1 117 ? 30.744 22.502 -15.845 1.00 49.82 317 PRO B C 1
ATOM 2110 O O . PRO B 1 117 ? 31.183 22.229 -14.725 1.00 49.57 317 PRO B O 1
ATOM 2114 N N . ALA B 1 118 ? 30.906 23.688 -16.423 1.00 48.34 318 ALA B N 1
ATOM 2115 C CA . ALA B 1 118 ? 31.618 24.767 -15.758 1.00 45.72 318 ALA B CA 1
ATOM 2116 C C . ALA B 1 118 ? 30.861 25.111 -14.468 1.00 44.51 318 ALA B C 1
ATOM 2117 O O . ALA B 1 118 ? 29.682 25.473 -14.507 1.00 43.27 318 ALA B O 1
ATOM 2119 N N . CYS B 1 119 ? 31.535 24.972 -13.330 1.00 41.45 319 CYS B N 1
ATOM 2120 C CA . CYS B 1 119 ? 30.932 25.256 -12.028 1.00 41.37 319 CYS B CA 1
ATOM 2121 C C . CYS B 1 119 ? 30.178 26.560 -12.032 1.00 39.44 319 CYS B C 1
ATOM 2122 O O . CYS B 1 119 ? 29.097 26.678 -11.454 1.00 38.27 319 CYS B O 1
ATOM 2125 N N . MET B 1 120 ? 30.778 27.545 -12.678 1.00 38.41 320 MET B N 1
ATOM 2126 C CA . MET B 1 120 ? 30.204 28.874 -12.743 1.00 39.68 320 MET B CA 1
ATOM 2127 C C . MET B 1 120 ? 28.750 28.957 -13.182 1.00 37.42 320 MET B C 1
ATOM 2128 O O . MET B 1 120 ? 28.066 29.907 -12.834 1.00 37.47 320 MET B O 1
ATOM 2133 N N . GLU B 1 121 ? 28.274 27.971 -13.930 1.00 35.26 321 GLU B N 1
ATOM 2134 C CA . GLU B 1 121 ? 26.899 28.000 -14.411 1.00 36.67 321 GLU B CA 1
ATOM 2135 C C . GLU B 1 121 ? 25.888 28.036 -13.285 1.00 35.10 321 GLU B C 1
ATOM 2136 O O . GLU B 1 121 ? 24.768 28.516 -13.452 1.00 35.52 321 GLU B O 1
ATOM 2142 N N . CYS B 1 122 ? 26.288 27.530 -12.127 1.00 33.89 322 CYS B N 1
ATOM 2143 C CA . CYS B 1 122 ? 25.398 27.538 -10.991 1.00 35.33 322 CYS B CA 1
ATOM 2144 C C . CYS B 1 122 ? 25.967 28.260 -9.798 1.00 33.93 322 CYS B C 1
ATOM 2145 O O . CYS B 1 122 ? 25.218 28.831 -9.033 1.00 31.85 322 CYS B O 1
ATOM 2148 N N . HIS B 1 123 ? 27.288 28.243 -9.645 1.00 33.93 323 HIS B N 1
ATOM 2149 C CA . HIS B 1 123 ? 27.913 28.903 -8.505 1.00 35.78 323 HIS B CA 1
ATOM 2150 C C . HIS B 1 123 ? 28.303 30.352 -8.730 1.00 36.47 323 HIS B C 1
ATOM 2151 O O . HIS B 1 123 ? 28.795 31.014 -7.816 1.00 35.45 323 HIS B O 1
ATOM 2158 N N . GLY B 1 124 ? 28.065 30.849 -9.940 1.00 35.83 324 GLY B N 1
ATOM 2159 C CA . GLY B 1 124 ? 28.395 32.230 -10.228 1.00 34.89 324 GLY B CA 1
ATOM 2160 C C . GLY B 1 124 ? 29.721 32.392 -10.937 1.00 33.95 324 GLY B C 1
ATOM 2161 O O . GLY B 1 124 ? 30.604 31.551 -10.823 1.00 33.98 324 GLY B O 1
ATOM 2162 N N . SER B 1 125 ? 29.852 33.491 -11.670 1.00 35.53 325 SER B N 1
ATOM 2163 C CA . SER B 1 125 ? 31.052 33.783 -12.435 1.00 36.04 325 SER B CA 1
ATOM 2164 C C . SER B 1 125 ? 32.287 33.729 -11.557 1.00 37.47 325 SER B C 1
ATOM 2165 O O . SER B 1 125 ? 33.375 33.415 -12.036 1.00 38.76 325 SER B O 1
ATOM 2168 N N . ASP B 1 126 ? 32.101 34.048 -10.278 1.00 38.80 326 ASP B N 1
ATOM 2169 C CA . ASP B 1 126 ? 33.179 34.059 -9.291 1.00 41.87 326 ASP B CA 1
ATOM 2170 C C . ASP B 1 126 ? 32.949 33.028 -8.178 1.00 39.30 326 ASP B C 1
ATOM 2171 O O . ASP B 1 126 ? 33.715 32.970 -7.234 1.00 38.72 326 ASP B O 1
ATOM 2176 N N . GLY B 1 127 ? 31.901 32.219 -8.285 1.00 37.76 327 GLY B N 1
ATOM 2177 C CA . GLY B 1 127 ? 31.637 31.266 -7.221 1.00 34.56 327 GLY B CA 1
ATOM 2178 C C . GLY B 1 127 ? 30.923 31.951 -6.063 1.00 32.71 327 GLY B C 1
ATOM 2179 O O . GLY B 1 127 ? 30.985 31.498 -4.920 1.00 31.69 327 GLY B O 1
ATOM 2180 N N . GLN B 1 128 ? 30.238 33.054 -6.346 1.00 29.67 328 GLN B N 1
ATOM 2181 C CA . GLN B 1 128 ? 29.525 33.758 -5.295 1.00 31.82 328 GLN B CA 1
ATOM 2182 C C . GLN B 1 128 ? 28.210 33.057 -4.966 1.00 31.48 328 GLN B C 1
ATOM 2183 O O . GLN B 1 128 ? 27.600 33.316 -3.933 1.00 31.36 328 GLN B O 1
ATOM 2189 N N . GLY B 1 129 ? 27.788 32.152 -5.843 1.00 32.04 329 GLY B N 1
ATOM 2190 C CA . GLY B 1 129 ? 26.550 31.421 -5.617 1.00 32.65 329 GLY B CA 1
ATOM 2191 C C . GLY B 1 129 ? 25.316 32.291 -5.450 1.00 32.66 329 GLY B C 1
ATOM 2192 O O . GLY B 1 129 ? 25.358 33.499 -5.665 1.00 31.49 329 GLY B O 1
ATOM 2193 N N . ALA B 1 130 ? 24.210 31.666 -5.056 1.00 33.49 330 ALA B N 1
ATOM 2194 C CA . ALA B 1 130 ? 22.949 32.363 -4.850 1.00 34.23 330 ALA B CA 1
ATOM 2195 C C . ALA B 1 130 ? 21.830 31.386 -4.462 1.00 34.08 330 ALA B C 1
ATOM 2196 O O . ALA B 1 130 ? 21.638 30.342 -5.096 1.00 33.83 330 ALA B O 1
ATOM 2198 N N . GLY B 1 131 ? 21.104 31.741 -3.407 1.00 32.50 331 GLY B N 1
ATOM 2199 C CA . GLY B 1 131 ? 20.006 30.926 -2.950 1.00 34.10 331 GLY B CA 1
ATOM 2200 C C . GLY B 1 131 ? 20.443 29.517 -2.645 1.00 37.09 331 GLY B C 1
ATOM 2201 O O . GLY B 1 131 ? 21.268 29.314 -1.757 1.00 37.76 331 GLY B O 1
ATOM 2202 N N . PRO B 1 132 ? 19.920 28.519 -3.381 1.00 36.15 332 PRO B N 1
ATOM 2203 C CA . PRO B 1 132 ? 20.238 27.099 -3.204 1.00 34.88 332 PRO B CA 1
ATOM 2204 C C . PRO B 1 132 ? 21.600 26.719 -3.764 1.00 34.19 332 PRO B C 1
ATOM 2205 O O . PRO B 1 132 ? 22.074 25.611 -3.558 1.00 34.55 332 PRO B O 1
ATOM 2209 N N . PHE B 1 133 ? 22.219 27.631 -4.499 1.00 34.28 333 PHE B N 1
ATOM 2210 C CA . PHE B 1 133 ? 23.535 27.362 -5.067 1.00 32.37 333 PHE B CA 1
ATOM 2211 C C . PHE B 1 133 ? 24.491 28.100 -4.158 1.00 32.34 333 PHE B C 1
ATOM 2212 O O . PHE B 1 133 ? 24.642 29.303 -4.254 1.00 30.70 333 PHE B O 1
ATOM 2220 N N . PRO B 1 134 ? 25.147 27.371 -3.249 1.00 32.18 334 PRO B N 1
ATOM 2221 C CA . PRO B 1 134 ? 26.076 27.979 -2.304 1.00 32.09 334 PRO B CA 1
ATOM 2222 C C . PRO B 1 134 ? 27.274 28.716 -2.844 1.00 32.18 334 PRO B C 1
ATOM 2223 O O . PRO B 1 134 ? 27.851 28.353 -3.869 1.00 31.11 334 PRO B O 1
ATOM 2227 N N . ARG B 1 135 ? 27.641 29.766 -2.119 1.00 32.27 335 ARG B N 1
ATOM 2228 C CA . ARG B 1 135 ? 28.824 30.537 -2.444 1.00 32.81 335 ARG B CA 1
ATOM 2229 C C . ARG B 1 135 ? 29.945 29.534 -2.188 1.00 32.61 335 ARG B C 1
ATOM 2230 O O . ARG B 1 135 ? 29.886 28.793 -1.211 1.00 32.14 335 ARG B O 1
ATOM 2238 N N . LEU B 1 136 ? 30.938 29.498 -3.071 1.00 31.81 336 LEU B N 1
ATOM 2239 C CA . LEU B 1 136 ? 32.074 28.600 -2.926 1.00 32.10 336 LEU B CA 1
ATOM 2240 C C . LEU B 1 136 ? 33.332 29.423 -2.759 1.00 34.23 336 LEU B C 1
ATOM 2241 O O . LEU B 1 136 ? 34.334 28.951 -2.228 1.00 30.54 336 LEU B O 1
ATOM 2246 N N . ALA B 1 137 ? 33.263 30.655 -3.248 1.00 34.44 337 ALA B N 1
ATOM 2247 C CA . ALA B 1 137 ? 34.382 31.576 -3.193 1.00 36.08 337 ALA B CA 1
ATOM 2248 C C . ALA B 1 137 ? 34.800 31.865 -1.755 1.00 35.22 337 ALA B C 1
ATOM 2249 O O . ALA B 1 137 ? 33.979 32.252 -0.926 1.00 34.57 337 ALA B O 1
ATOM 2251 N N . GLY B 1 138 ? 36.078 31.662 -1.458 1.00 36.29 338 GLY B N 1
ATOM 2252 C CA . GLY B 1 138 ? 36.563 31.931 -0.116 1.00 36.81 338 GLY B CA 1
ATOM 2253 C C . GLY B 1 138 ? 36.247 30.838 0.894 1.00 38.15 338 GLY B C 1
ATOM 2254 O O . GLY B 1 138 ? 36.458 31.010 2.103 1.00 37.90 338 GLY B O 1
ATOM 2255 N N . GLN B 1 139 ? 35.715 29.724 0.406 1.00 37.95 339 GLN B N 1
ATOM 2256 C CA . GLN B 1 139 ? 35.395 28.596 1.268 1.00 37.21 339 GLN B CA 1
ATOM 2257 C C . GLN B 1 139 ? 36.689 27.811 1.468 1.00 37.67 339 GLN B C 1
ATOM 2258 O O . GLN B 1 139 ? 37.614 27.909 0.652 1.00 37.36 339 GLN B O 1
ATOM 2264 N N . ARG B 1 140 ? 36.739 27.029 2.543 1.00 37.39 340 ARG B N 1
ATOM 2265 C CA . ARG B 1 140 ? 37.908 26.221 2.873 1.00 38.12 340 ARG B CA 1
ATOM 2266 C C . ARG B 1 140 ? 38.221 25.187 1.818 1.00 37.78 340 ARG B C 1
ATOM 2267 O O . ARG B 1 140 ? 37.364 24.397 1.411 1.00 37.57 340 ARG B O 1
ATOM 2275 N N . TYR B 1 141 ? 39.474 25.207 1.392 1.00 38.49 341 TYR B N 1
ATOM 2276 C CA . TYR B 1 141 ? 40.003 24.294 0.394 1.00 40.03 341 TYR B CA 1
ATOM 2277 C C . TYR B 1 141 ? 39.718 22.856 0.807 1.00 40.83 341 TYR B C 1
ATOM 2278 O O . TYR B 1 141 ? 39.300 22.026 -0.007 1.00 41.48 341 TYR B O 1
ATOM 2287 N N . GLY B 1 142 ? 39.933 22.570 2.085 1.00 40.54 342 GLY B N 1
ATOM 2288 C CA . GLY B 1 142 ? 39.708 21.227 2.575 1.00 39.62 342 GLY B CA 1
ATOM 2289 C C . GLY B 1 142 ? 38.243 20.854 2.551 1.00 38.35 342 GLY B C 1
ATOM 2290 O O . GLY B 1 142 ? 37.874 19.732 2.190 1.00 37.19 342 GLY B O 1
ATOM 2291 N N . TYR B 1 143 ? 37.403 21.802 2.941 1.00 36.15 343 TYR B N 1
ATOM 2292 C CA . TYR B 1 143 ? 35.973 21.569 2.972 1.00 36.64 343 TYR B CA 1
ATOM 2293 C C . TYR B 1 143 ? 35.439 21.259 1.580 1.00 36.68 343 TYR B C 1
ATOM 2294 O O . TYR B 1 143 ? 34.706 20.292 1.394 1.00 36.99 343 TYR B O 1
ATOM 2303 N N . ILE B 1 144 ? 35.823 22.083 0.606 1.00 37.31 344 ILE B N 1
ATOM 2304 C CA . ILE B 1 144 ? 35.388 21.905 -0.772 1.00 37.85 344 ILE B CA 1
ATOM 2305 C C . ILE B 1 144 ? 35.750 20.504 -1.231 1.00 38.75 344 ILE B C 1
ATOM 2306 O O . ILE B 1 144 ? 34.925 19.793 -1.810 1.00 38.08 344 ILE B O 1
ATOM 2311 N N . ILE B 1 145 ? 36.988 20.103 -0.967 1.00 38.51 345 ILE B N 1
ATOM 2312 C CA . ILE B 1 145 ? 37.429 18.780 -1.374 1.00 40.79 345 ILE B CA 1
ATOM 2313 C C . ILE B 1 145 ? 36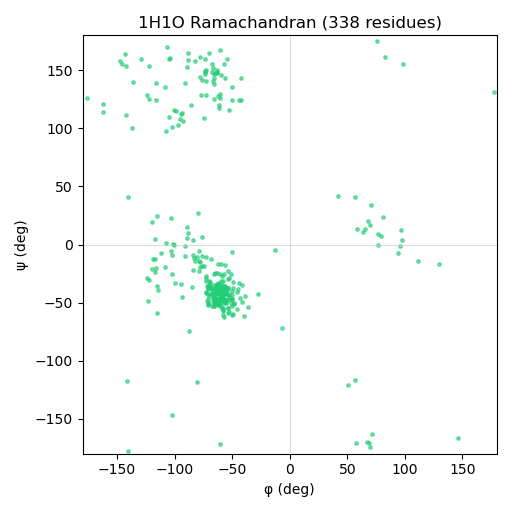.603 17.709 -0.666 1.00 38.89 345 ILE B C 1
ATOM 2314 O O . ILE B 1 145 ? 36.166 16.735 -1.270 1.00 38.60 345 ILE B O 1
ATOM 2319 N N . GLN B 1 146 ? 36.356 17.928 0.612 1.00 39.04 346 GLN B N 1
ATOM 2320 C CA . GLN B 1 146 ? 35.584 16.996 1.406 1.00 38.69 346 GLN B CA 1
ATOM 2321 C C . GLN B 1 146 ? 34.189 16.846 0.830 1.00 39.11 346 GLN B C 1
ATOM 2322 O O . GLN B 1 146 ? 33.681 15.729 0.692 1.00 40.01 346 GLN B O 1
ATOM 2328 N N . GLN B 1 147 ? 33.561 17.976 0.517 1.00 38.93 347 GLN B N 1
ATOM 2329 C CA . GLN B 1 147 ? 32.214 17.955 -0.039 1.00 37.87 347 GLN B CA 1
ATOM 2330 C C . GLN B 1 147 ? 32.185 17.348 -1.426 1.00 37.86 347 GLN B C 1
ATOM 2331 O O . GLN B 1 147 ? 31.290 16.574 -1.753 1.00 37.79 347 GLN B O 1
ATOM 2337 N N . LEU B 1 148 ? 33.165 17.703 -2.247 1.00 39.80 348 LEU B N 1
ATOM 2338 C CA . LEU B 1 148 ? 33.233 17.153 -3.590 1.00 40.26 348 LEU B CA 1
ATOM 2339 C C . LEU B 1 148 ? 33.408 15.639 -3.471 1.00 41.51 348 LEU B C 1
ATOM 2340 O O . LEU B 1 148 ? 32.899 14.868 -4.283 1.00 41.03 348 LEU B O 1
ATOM 2345 N N . THR B 1 149 ? 34.128 15.220 -2.437 1.00 42.79 349 THR B N 1
ATOM 2346 C CA . THR B 1 149 ? 34.347 13.803 -2.197 1.00 42.79 349 THR B CA 1
ATOM 2347 C C . THR B 1 149 ? 33.026 13.118 -1.864 1.00 43.67 349 THR B C 1
ATOM 2348 O O . THR B 1 149 ? 32.706 12.067 -2.426 1.00 43.40 349 THR B O 1
ATOM 2352 N N . TYR B 1 150 ? 32.260 13.722 -0.959 1.00 43.92 350 TYR B N 1
ATOM 2353 C CA . TYR B 1 150 ? 30.960 13.184 -0.570 1.00 44.37 350 TYR B CA 1
ATOM 2354 C C . TYR B 1 150 ? 30.027 13.081 -1.763 1.00 45.35 350 TYR B C 1
ATOM 2355 O O . TYR B 1 150 ? 29.346 12.072 -1.940 1.00 44.84 350 TYR B O 1
ATOM 2364 N N . PHE B 1 151 ? 29.976 14.141 -2.565 1.00 44.50 351 PHE B N 1
ATOM 2365 C CA . PHE B 1 151 ? 29.115 14.143 -3.734 1.00 44.11 351 PHE B CA 1
ATOM 2366 C C . PHE B 1 151 ? 29.549 13.059 -4.691 1.00 45.90 351 PHE B C 1
ATOM 2367 O O . PHE B 1 151 ? 28.729 12.442 -5.367 1.00 47.27 351 PHE B O 1
ATOM 2375 N N . HIS B 1 152 ? 30.850 12.827 -4.735 1.00 47.48 352 HIS B N 1
ATOM 2376 C CA . HIS B 1 152 ? 31.403 11.818 -5.617 1.00 49.20 352 HIS B CA 1
ATOM 2377 C C . HIS B 1 152 ? 31.081 10.399 -5.133 1.00 49.78 352 HIS B C 1
ATOM 2378 O O . HIS B 1 152 ? 30.628 9.567 -5.918 1.00 48.71 352 HIS B O 1
ATOM 2385 N N . ASN B 1 153 ? 31.310 10.121 -3.849 1.00 49.99 353 ASN B N 1
ATOM 2386 C CA . ASN B 1 153 ? 31.024 8.789 -3.314 1.00 49.70 353 ASN B CA 1
ATOM 2387 C C . ASN B 1 153 ? 29.554 8.675 -2.929 1.00 50.14 353 ASN B C 1
ATOM 2388 O O . ASN B 1 153 ? 29.113 7.662 -2.376 1.00 51.14 353 ASN B O 1
ATOM 2393 N N . GLY B 1 154 ? 28.804 9.733 -3.221 1.00 49.25 354 GLY B N 1
ATOM 2394 C CA . GLY B 1 154 ? 27.382 9.739 -2.950 1.00 47.74 354 GLY B CA 1
ATOM 2395 C C . GLY B 1 154 ? 26.925 9.687 -1.512 1.00 46.98 354 GLY B C 1
ATOM 2396 O O . GLY B 1 154 ? 25.752 9.433 -1.266 1.00 47.43 354 GLY B O 1
ATOM 2397 N N . THR B 1 155 ? 27.817 9.914 -0.557 1.00 46.84 355 THR B N 1
ATOM 2398 C CA . THR B 1 155 ? 27.400 9.885 0.838 1.00 47.08 355 THR B CA 1
ATOM 2399 C C . THR B 1 155 ? 26.645 11.166 1.178 1.00 46.66 355 THR B C 1
ATOM 2400 O O . THR B 1 155 ? 25.942 11.237 2.192 1.00 47.58 355 THR B O 1
ATOM 2404 N N . ARG B 1 156 ? 26.821 12.190 0.345 1.00 44.20 356 ARG B N 1
ATOM 2405 C CA . ARG B 1 156 ? 26.075 13.433 0.504 1.00 41.94 356 ARG B CA 1
ATOM 2406 C C . ARG B 1 156 ? 25.289 13.429 -0.793 1.00 41.43 356 ARG B C 1
ATOM 2407 O O . ARG B 1 156 ? 25.875 13.339 -1.867 1.00 39.40 356 ARG B O 1
ATOM 2415 N N . VAL B 1 157 ? 23.969 13.523 -0.702 1.00 41.57 357 VAL B N 1
ATOM 2416 C CA . VAL B 1 157 ? 23.171 13.454 -1.908 1.00 41.97 357 VAL B CA 1
ATOM 2417 C C . VAL B 1 157 ? 22.515 14.727 -2.382 1.00 42.02 357 VAL B C 1
ATOM 2418 O O . VAL B 1 157 ? 21.928 15.483 -1.610 1.00 40.83 357 VAL B O 1
ATOM 2422 N N . ASN B 1 158 ? 22.634 14.939 -3.684 1.00 42.40 358 ASN B N 1
ATOM 2423 C CA . ASN B 1 158 ? 22.038 16.076 -4.371 1.00 43.09 358 ASN B CA 1
ATOM 2424 C C . ASN B 1 158 ? 22.016 15.736 -5.854 1.00 42.94 358 ASN B C 1
ATOM 2425 O O . ASN B 1 158 ? 23.053 15.466 -6.465 1.00 42.91 358 ASN B O 1
ATOM 2430 N N . THR B 1 159 ? 20.815 15.727 -6.414 1.00 44.23 359 THR B N 1
ATOM 2431 C CA . THR B 1 159 ? 20.607 15.417 -7.820 1.00 45.04 359 THR B CA 1
ATOM 2432 C C . THR B 1 159 ? 21.653 16.068 -8.725 1.00 43.25 359 THR B C 1
ATOM 2433 O O . THR B 1 159 ? 22.262 15.418 -9.567 1.00 43.33 359 THR B O 1
ATOM 2437 N N . LEU B 1 160 ? 21.853 17.361 -8.527 1.00 42.36 360 LEU B N 1
ATOM 2438 C CA . LEU B 1 160 ? 22.793 18.142 -9.308 1.00 40.39 360 LEU B CA 1
ATOM 2439 C C . LEU B 1 160 ? 24.286 17.859 -9.059 1.00 39.55 360 LEU B C 1
ATOM 2440 O O . LEU B 1 160 ? 25.048 17.617 -10.000 1.00 38.36 360 LEU B O 1
ATOM 2445 N N . MET B 1 161 ? 24.711 17.893 -7.803 1.00 38.34 361 MET B N 1
ATOM 2446 C CA . MET B 1 161 ? 26.126 17.672 -7.490 1.00 39.11 361 MET B CA 1
ATOM 2447 C C . MET B 1 161 ? 26.620 16.2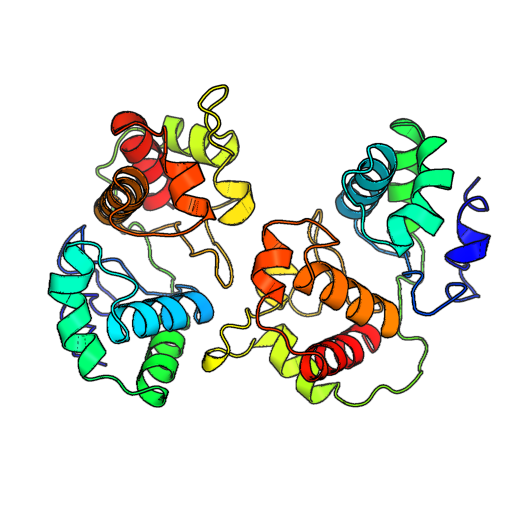46 -7.629 1.00 38.99 361 MET B C 1
ATOM 2448 O O . MET B 1 161 ? 27.789 16.026 -7.941 1.00 39.11 361 MET B O 1
ATOM 2453 N N . ASN B 1 162 ? 25.749 15.276 -7.386 1.00 40.55 362 ASN B N 1
ATOM 2454 C CA . ASN B 1 162 ? 26.155 13.888 -7.554 1.00 42.43 362 ASN B CA 1
ATOM 2455 C C . ASN B 1 162 ? 26.516 13.722 -9.030 1.00 43.57 362 ASN B C 1
ATOM 2456 O O . ASN B 1 162 ? 27.517 13.092 -9.378 1.00 44.02 362 ASN B O 1
ATOM 2461 N N . GLN B 1 163 ? 25.701 14.322 -9.890 1.00 45.28 363 GLN B N 1
ATOM 2462 C CA . GLN B 1 163 ? 25.928 14.260 -11.324 1.00 47.10 363 GLN B CA 1
ATOM 2463 C C . GLN B 1 163 ? 27.222 14.972 -11.650 1.00 46.51 363 GLN B C 1
ATOM 2464 O O . GLN B 1 163 ? 28.059 14.459 -12.388 1.00 46.89 363 GLN B O 1
ATOM 2470 N N . ILE B 1 164 ? 27.377 16.161 -11.083 1.00 46.34 364 ILE B N 1
ATOM 2471 C CA . ILE B 1 164 ? 28.567 16.957 -11.298 1.00 45.65 364 ILE B CA 1
ATOM 2472 C C . ILE B 1 164 ? 29.812 16.244 -10.775 1.00 45.71 364 ILE B C 1
ATOM 2473 O O . ILE B 1 164 ? 30.805 16.114 -11.487 1.00 44.09 364 ILE B O 1
ATOM 2478 N N . ALA B 1 165 ? 29.753 15.785 -9.529 1.00 46.80 365 ALA B N 1
ATOM 2479 C CA . ALA B 1 165 ? 30.893 15.106 -8.902 1.00 48.92 365 ALA B CA 1
ATOM 2480 C C . ALA B 1 165 ? 31.151 13.673 -9.376 1.00 50.14 365 ALA B C 1
ATOM 2481 O O . ALA B 1 165 ? 32.249 13.139 -9.183 1.00 50.13 365 ALA B O 1
ATOM 2483 N N . LYS B 1 166 ? 30.149 13.059 -9.996 1.00 51.46 366 LYS B N 1
ATOM 2484 C CA . LYS B 1 166 ? 30.256 11.681 -10.478 1.00 52.66 366 LYS B CA 1
ATOM 2485 C C . LYS B 1 166 ? 31.613 11.252 -11.042 1.00 51.78 366 LYS B C 1
ATOM 2486 O O . LYS B 1 166 ? 32.175 10.258 -10.598 1.00 51.11 366 LYS B O 1
ATOM 2492 N N . ASN B 1 167 ? 32.137 11.998 -12.011 1.00 52.34 367 ASN B N 1
ATOM 2493 C CA . ASN B 1 167 ? 33.402 11.645 -12.650 1.00 52.67 367 ASN B CA 1
ATOM 2494 C C . ASN B 1 167 ? 34.588 12.509 -12.306 1.00 53.60 367 ASN B C 1
ATOM 2495 O O . ASN B 1 167 ? 35.672 12.301 -12.840 1.00 53.21 367 ASN B O 1
ATOM 2500 N N . ILE B 1 168 ? 34.399 13.491 -11.438 1.00 54.30 368 ILE B N 1
ATOM 2501 C CA . ILE B 1 168 ? 35.517 14.349 -11.094 1.00 54.21 368 ILE B CA 1
ATOM 2502 C C . ILE B 1 168 ? 36.566 13.509 -10.374 1.00 54.35 368 ILE B C 1
ATOM 2503 O O . ILE B 1 168 ? 36.242 12.544 -9.683 1.00 53.95 368 ILE B O 1
ATOM 2508 N N . THR B 1 169 ? 37.828 13.869 -10.562 1.00 54.34 369 THR B N 1
ATOM 2509 C CA . THR B 1 169 ? 38.927 13.148 -9.937 1.00 54.12 369 THR B CA 1
ATOM 2510 C C . THR B 1 169 ? 39.472 13.977 -8.775 1.00 53.77 369 THR B C 1
ATOM 2511 O O . THR B 1 169 ? 39.251 15.190 -8.724 1.00 52.23 369 THR B O 1
ATOM 2515 N N . VAL B 1 170 ? 40.168 13.325 -7.841 1.00 53.89 370 VAL B N 1
ATOM 2516 C CA . VAL B 1 170 ? 40.733 14.023 -6.686 1.00 53.35 370 VAL B CA 1
ATOM 2517 C C . VAL B 1 170 ? 41.652 15.156 -7.119 1.00 52.20 370 VAL B C 1
ATOM 2518 O O . VAL B 1 170 ? 41.707 16.207 -6.478 1.00 50.34 370 VAL B O 1
ATOM 2522 N N . ALA B 1 171 ? 42.388 14.932 -8.199 1.00 51.78 371 ALA B N 1
ATOM 2523 C CA . ALA B 1 171 ? 43.297 15.952 -8.696 1.00 52.18 371 ALA B CA 1
ATOM 2524 C C . ALA B 1 171 ? 42.484 17.178 -9.095 1.00 51.94 371 ALA B C 1
ATOM 2525 O O . ALA B 1 171 ? 42.876 18.311 -8.812 1.00 52.79 371 ALA B O 1
ATOM 2527 N N . GLN B 1 172 ? 41.346 16.939 -9.747 1.00 50.15 372 GLN B N 1
ATOM 2528 C CA . GLN B 1 172 ? 40.467 18.015 -10.189 1.00 48.23 372 GLN B CA 1
ATOM 2529 C C . GLN B 1 172 ? 39.786 18.667 -8.990 1.00 47.40 372 GLN B C 1
ATOM 2530 O O . GLN B 1 172 ? 39.607 19.881 -8.962 1.00 46.56 372 GLN B O 1
ATOM 2536 N N . MET B 1 173 ? 39.407 17.862 -8.000 1.00 46.16 373 MET B N 1
ATOM 2537 C CA . MET B 1 173 ? 38.771 18.391 -6.797 1.00 46.18 373 MET B CA 1
ATOM 2538 C C . MET B 1 173 ? 39.658 19.408 -6.111 1.00 46.13 373 MET B C 1
ATOM 2539 O O . MET B 1 173 ? 39.185 20.421 -5.595 1.00 46.50 373 MET B O 1
ATOM 2544 N N . LYS B 1 174 ? 40.952 19.111 -6.097 1.00 47.77 374 LYS B N 1
ATOM 2545 C CA . LYS B 1 174 ? 41.949 19.951 -5.457 1.00 48.36 374 LYS B CA 1
ATOM 2546 C C . LYS B 1 174 ? 42.228 21.240 -6.215 1.00 47.48 374 LYS B C 1
ATOM 2547 O O . LYS B 1 174 ? 42.390 22.309 -5.610 1.00 47.38 374 LYS B O 1
ATOM 2553 N N . ASP B 1 175 ? 42.305 21.152 -7.537 1.00 46.70 375 ASP B N 1
ATOM 2554 C CA . ASP B 1 175 ? 42.574 22.353 -8.319 1.00 45.67 375 ASP B CA 1
ATOM 2555 C C . ASP B 1 175 ? 41.426 23.347 -8.215 1.00 43.44 375 ASP B C 1
ATOM 2556 O O . ASP B 1 175 ? 41.657 24.535 -8.001 1.00 42.57 375 ASP B O 1
ATOM 2561 N N . VAL B 1 176 ? 40.192 22.867 -8.349 1.00 41.80 376 VAL B N 1
ATOM 2562 C CA . VAL B 1 176 ? 39.048 23.767 -8.264 1.00 39.44 376 VAL B CA 1
ATOM 2563 C C . VAL B 1 176 ? 38.896 24.257 -6.827 1.00 38.14 376 VAL B C 1
ATOM 2564 O O . VAL B 1 176 ? 38.456 25.382 -6.582 1.00 36.58 376 VAL B O 1
ATOM 2568 N N . ALA B 1 177 ? 39.269 23.410 -5.874 1.00 38.28 377 ALA B N 1
ATOM 2569 C CA . ALA B 1 177 ? 39.190 23.787 -4.463 1.00 38.10 377 ALA B CA 1
ATOM 2570 C C . ALA B 1 177 ? 40.247 24.871 -4.216 1.00 36.75 377 ALA B C 1
ATOM 2571 O O . ALA B 1 177 ? 40.011 25.810 -3.475 1.00 37.07 377 ALA B O 1
ATOM 2573 N N . ALA B 1 178 ? 41.400 24.727 -4.865 1.00 37.46 378 ALA B N 1
ATOM 2574 C CA . ALA B 1 178 ? 42.499 25.683 -4.752 1.00 37.45 378 ALA B CA 1
ATOM 2575 C C . ALA B 1 178 ? 42.034 27.008 -5.300 1.00 38.28 378 ALA B C 1
ATOM 2576 O O . ALA B 1 178 ? 42.176 28.040 -4.658 1.00 36.98 378 ALA B O 1
ATOM 2578 N N . TYR B 1 179 ? 41.486 26.981 -6.511 1.00 38.58 379 TYR B N 1
ATOM 2579 C CA . TYR B 1 179 ? 40.986 28.210 -7.109 1.00 39.58 379 TYR B CA 1
ATOM 2580 C C . TYR B 1 179 ? 39.924 28.868 -6.226 1.00 37.67 379 TYR B C 1
ATOM 2581 O O . TYR B 1 179 ? 40.048 30.027 -5.832 1.00 38.16 379 TYR B O 1
ATOM 2590 N N . LEU B 1 180 ? 38.875 28.112 -5.931 1.00 37.79 380 LEU B N 1
ATOM 2591 C CA . LEU B 1 180 ? 37.776 28.607 -5.122 1.00 38.17 380 LEU B CA 1
ATOM 2592 C C . LEU B 1 180 ? 38.198 29.179 -3.780 1.00 38.84 380 LEU B C 1
ATOM 2593 O O . LEU B 1 180 ? 37.759 30.263 -3.406 1.00 38.26 380 LEU B O 1
ATOM 2598 N N . SER B 1 181 ? 39.043 28.449 -3.057 1.00 40.04 381 SER B N 1
ATOM 2599 C CA . SER B 1 181 ? 39.492 28.907 -1.749 1.00 41.87 381 SER B CA 1
ATOM 2600 C C . SER B 1 181 ? 40.280 30.200 -1.818 1.00 42.34 381 SER B C 1
ATOM 2601 O O . SER B 1 181 ? 40.314 30.944 -0.845 1.00 41.65 381 SER B O 1
ATOM 2604 N N . SER B 1 182 ? 40.894 30.481 -2.967 1.00 43.79 382 SER B N 1
ATOM 2605 C CA . SER B 1 182 ? 41.690 31.703 -3.112 1.00 46.00 382 SER B CA 1
ATOM 2606 C C . SER B 1 182 ? 40.864 32.971 -3.337 1.00 46.71 382 SER B C 1
ATOM 2607 O O . SER B 1 182 ? 41.377 34.080 -3.199 1.00 48.44 382 SER B O 1
ATOM 2610 N N . LEU B 1 183 ? 39.593 32.816 -3.684 1.00 46.57 383 LEU B N 1
ATOM 2611 C CA . LEU B 1 183 ? 38.735 33.971 -3.933 1.00 45.46 383 LEU B CA 1
ATOM 2612 C C . LEU B 1 183 ? 38.240 34.607 -2.636 1.00 46.05 383 LEU B C 1
ATOM 2613 O O . LEU B 1 183 ? 38.433 33.986 -1.572 1.00 46.68 383 LEU B O 1
#

Organism: Acidithiobacillus ferridurans (NCBI:txid1232575)

CATH classification: 1.10.760.10 (+1 more: 1.10.760.10)

Secondary structure (DSSP, 8-state):
-GGGTHHHH-BTTB--SSTTS---TT--HHHHHHHHHHHHTT----HHHHHHTHHHHHT--HHHHHHHHHHHHH-SS-S---S---TTHHHHHHHHHH-BGGGTB--THHHH-TTS--BTTB---TT--HHHHHHHHHHHHHTSS--HHHHHHHTT--HHHHHHHHHHHHH-/-TTTHHHH-SSS--SSTTS---TT--HHHHHHHHHHHHTT----HHIIIIIHHHHHT--HHHHHHHHHHHHH-SS-S---S-----HHHHHHHHHH-BTTTTB--THHHH-TTS--BTTB---TT--HHHHHHHHHHHHHTSS--HHHHHHHTT--HHHHHHHHHHHHH-

B-factor: mean 45.77, std 11.2, range [25.01, 99.95]

Foldseek 3Di:
DCVLPCVACPDPVGHGPDLQRKHQAQKALLQQLVLLVCLCVVVFPAVVSVVPRVVSSVPDDSVVSNVVSVVRSHDPPGQAQPPDAAPQQVVLLCCCQPNDVVLPADNVCVACNPQQSGDRNGTRLANIRLVNQLVVLCCLCVCSGPDPVSVVNSVRPDSVNSSNNSSNRNND/DVLLCVACNDPPGGPDLQNKNLAQKALLQQLVLLVCLCVVVFPQPVSVVRRVVVSVVDDSVRSNVVSVVRSNGPPGQALVDAPAPLLVVLLCCLQQNDPPLQAHRVCVACNNLNCHYNNRIRLANIRLSNQLVVLVCLCVVSGDDPPSVSNSVRDDSVNSRNNSNNRNND